Protein AF-A0A8T0E1X1-F1 (afdb_monomer_lite)

Sequence (196 aa):
MSCNLEKAFKRLPTYQEGFHDDLLCDGMTYVPFGKTGLDVSLLGLGGSELALVYGTPEEEDGIQTVIEGIRSGINYVDTAPYYGQGKAEIVLGKVHDVEFAKDTDIIVNETLPALEKVKEMGKIKFIGITGYSLSKLNKKLLEANLSSLKVGLSSHENNIKEEILTKYFKKLTVTHWENIEVNRYWGDLKKLNQQW

Organism: Argiope bruennichi (NCBI:txid94029)

Structure (mmCIF, N/CA/C/O backbone):
data_AF-A0A8T0E1X1-F1
#
_entry.id   AF-A0A8T0E1X1-F1
#
loop_
_atom_site.group_PDB
_atom_site.id
_atom_site.type_symbol
_atom_site.label_atom_id
_atom_site.label_alt_id
_atom_site.label_comp_id
_atom_site.label_asym_id
_atom_site.label_entity_id
_atom_site.label_seq_id
_atom_site.pdbx_PDB_ins_code
_atom_site.Cartn_x
_atom_site.Cartn_y
_atom_site.Cartn_z
_atom_site.occupancy
_atom_site.B_iso_or_equiv
_atom_site.auth_seq_id
_atom_site.auth_comp_id
_atom_site.auth_asym_id
_atom_site.auth_atom_id
_atom_site.pdbx_PDB_model_num
ATOM 1 N N . MET A 1 1 ? -24.824 -35.950 -11.618 1.00 37.72 1 MET A N 1
ATOM 2 C CA . MET A 1 1 ? -23.890 -35.420 -10.603 1.00 37.72 1 MET A CA 1
ATOM 3 C C . MET A 1 1 ? -24.296 -33.989 -10.308 1.00 37.72 1 MET A C 1
ATOM 5 O O . MET A 1 1 ? -24.052 -33.121 -11.131 1.00 37.72 1 MET A O 1
ATOM 9 N N . SER A 1 2 ? -24.999 -33.755 -9.203 1.00 36.25 2 SER A N 1
ATOM 10 C CA . SER A 1 2 ? -25.297 -32.405 -8.722 1.00 36.25 2 SER A CA 1
ATOM 11 C C . SER A 1 2 ? -24.023 -31.830 -8.105 1.00 36.25 2 SER A C 1
ATOM 13 O O . SER A 1 2 ? -23.581 -32.297 -7.055 1.00 36.25 2 SER A O 1
ATOM 15 N N . CYS A 1 3 ? -23.392 -30.878 -8.794 1.00 35.16 3 CYS A N 1
ATOM 16 C CA . CYS A 1 3 ? -22.311 -30.082 -8.224 1.00 35.16 3 CYS A CA 1
ATOM 17 C C . CYS A 1 3 ? -22.897 -29.296 -7.047 1.00 35.16 3 CYS A C 1
ATOM 19 O O . CYS A 1 3 ? -23.832 -28.517 -7.223 1.00 35.16 3 CYS A O 1
ATOM 21 N N . ASN A 1 4 ? -22.417 -29.585 -5.841 1.00 37.31 4 ASN A N 1
ATOM 22 C CA . ASN A 1 4 ? -22.909 -28.979 -4.616 1.00 37.31 4 ASN A CA 1
ATOM 23 C C . ASN A 1 4 ? -22.335 -27.553 -4.529 1.00 37.31 4 ASN A C 1
ATOM 25 O O . ASN A 1 4 ? -21.197 -27.369 -4.105 1.00 37.31 4 ASN A O 1
ATOM 29 N N . LEU A 1 5 ? -23.095 -26.566 -5.013 1.00 42.97 5 LEU A N 1
ATOM 30 C CA . LEU A 1 5 ? -22.712 -25.147 -5.111 1.00 42.97 5 LEU A CA 1
ATOM 31 C C . LEU A 1 5 ? -22.731 -24.399 -3.759 1.00 42.97 5 LEU A C 1
ATOM 33 O O . LEU A 1 5 ? -22.569 -23.187 -3.727 1.00 42.97 5 LEU A O 1
ATOM 37 N N . GLU A 1 6 ? -22.889 -25.097 -2.633 1.00 39.06 6 GLU A N 1
ATOM 38 C CA . GLU A 1 6 ? -23.020 -24.489 -1.298 1.00 39.06 6 GLU A CA 1
ATOM 39 C C . GLU A 1 6 ? -21.703 -24.372 -0.510 1.00 39.06 6 GLU A C 1
ATOM 41 O O . GLU A 1 6 ? -21.706 -24.311 0.720 1.00 39.06 6 GLU A O 1
ATOM 46 N N . LYS A 1 7 ? -20.541 -24.312 -1.171 1.00 47.28 7 LYS A N 1
ATOM 47 C CA . LYS A 1 7 ? -19.360 -23.771 -0.484 1.00 47.28 7 LYS A CA 1
ATOM 48 C C . LYS A 1 7 ? -19.411 -22.257 -0.601 1.00 47.28 7 LYS A C 1
ATOM 50 O O . LYS A 1 7 ? -19.016 -21.711 -1.621 1.00 47.28 7 LYS A O 1
ATOM 55 N N . ALA A 1 8 ? -19.890 -21.595 0.451 1.00 51.50 8 ALA A N 1
ATOM 56 C CA . ALA A 1 8 ? -19.663 -20.167 0.627 1.00 51.50 8 ALA A CA 1
ATOM 57 C C . ALA A 1 8 ? -18.153 -19.914 0.494 1.00 51.50 8 ALA A C 1
ATOM 59 O O . ALA A 1 8 ? -17.365 -20.402 1.311 1.00 51.50 8 ALA A O 1
ATOM 60 N N . PHE A 1 9 ? -17.745 -19.237 -0.580 1.00 61.44 9 PHE A N 1
ATOM 61 C CA . PHE A 1 9 ? -16.351 -18.877 -0.787 1.00 61.44 9 PHE A CA 1
ATOM 62 C C . PHE A 1 9 ? -15.930 -17.972 0.371 1.00 61.44 9 PHE A C 1
ATOM 64 O O . PHE A 1 9 ? -16.565 -16.954 0.657 1.00 61.44 9 PHE A O 1
ATOM 71 N N . LYS A 1 10 ? -14.909 -18.402 1.117 1.00 68.06 10 LYS A N 1
ATOM 72 C CA . LYS A 1 10 ? -14.423 -17.668 2.284 1.00 68.06 10 LYS A CA 1
ATOM 73 C C . LYS A 1 10 ? -13.606 -16.481 1.783 1.00 68.06 10 LYS A C 1
ATOM 75 O O . LYS A 1 10 ? -12.393 -16.588 1.627 1.00 68.06 10 LYS A O 1
ATOM 80 N N . ARG A 1 11 ? -14.280 -15.359 1.538 1.00 73.00 11 ARG A N 1
ATOM 81 C CA . ARG A 1 11 ? -13.621 -14.073 1.299 1.00 73.00 11 ARG A CA 1
ATOM 82 C C . ARG A 1 11 ? -12.883 -13.634 2.564 1.00 73.00 11 ARG A C 1
ATOM 84 O O . ARG A 1 11 ? -13.294 -13.957 3.683 1.00 73.00 11 ARG A O 1
ATOM 91 N N . LEU A 1 12 ? -11.779 -12.912 2.390 1.00 73.25 12 LEU A N 1
ATOM 92 C CA . LEU A 1 12 ? -11.046 -12.347 3.519 1.00 73.25 12 LEU A CA 1
ATOM 93 C C . LEU A 1 12 ? -11.924 -11.356 4.293 1.00 73.25 12 LEU A C 1
ATOM 95 O O . LEU A 1 12 ? -12.730 -10.654 3.684 1.00 73.25 12 LEU A O 1
ATOM 99 N N . PRO A 1 13 ? -11.706 -11.195 5.610 1.00 79.12 13 PRO A N 1
ATOM 100 C CA . PRO A 1 13 ? -12.317 -10.106 6.373 1.00 79.12 13 PRO A CA 1
ATOM 101 C C . PRO A 1 13 ? -11.994 -8.713 5.811 1.00 79.12 13 PRO A C 1
ATOM 103 O O . PRO A 1 13 ? -12.717 -7.762 6.079 1.00 79.12 13 PRO A O 1
ATOM 106 N N . THR A 1 14 ? -10.898 -8.598 5.056 1.00 78.19 14 THR A N 1
ATOM 107 C CA . THR A 1 14 ? -10.433 -7.372 4.396 1.00 78.19 14 THR A CA 1
ATOM 108 C C . THR A 1 14 ? -10.983 -7.196 2.980 1.00 78.19 14 THR A C 1
ATOM 110 O O . THR A 1 14 ? -10.585 -6.253 2.300 1.00 78.19 14 THR A O 1
ATOM 113 N N . TYR A 1 15 ? -11.853 -8.095 2.506 1.00 87.06 15 TYR A N 1
ATOM 114 C CA . TYR A 1 15 ? -12.515 -7.925 1.218 1.00 87.06 15 TYR A CA 1
ATOM 115 C C . TYR A 1 15 ? -13.327 -6.623 1.223 1.00 87.06 15 TYR A C 1
ATOM 117 O O . TYR A 1 15 ? -14.039 -6.311 2.174 1.00 87.06 15 TYR A O 1
ATOM 125 N N . GLN A 1 16 ? -13.232 -5.897 0.118 1.00 83.00 16 GLN A N 1
ATOM 126 C CA . GLN A 1 16 ? -13.875 -4.612 -0.102 1.00 83.00 16 GLN A CA 1
ATOM 127 C C . GLN A 1 16 ? -14.524 -4.622 -1.482 1.00 83.00 16 GLN A C 1
ATOM 129 O O . GLN A 1 16 ? -13.821 -4.755 -2.490 1.00 83.00 16 GLN A O 1
ATOM 134 N N . GLU A 1 17 ? -15.846 -4.465 -1.507 1.00 83.44 17 GLU A N 1
ATOM 135 C CA . GLU A 1 17 ? -16.643 -4.371 -2.731 1.00 83.44 17 GLU A CA 1
ATOM 136 C C . GLU A 1 17 ? -16.197 -3.164 -3.571 1.00 83.44 17 GLU A C 1
ATOM 138 O O . GLU A 1 17 ? -15.839 -2.112 -3.038 1.00 83.44 17 GLU A O 1
ATOM 143 N N . GLY A 1 18 ? -16.149 -3.331 -4.894 1.00 82.88 18 GLY A N 1
ATOM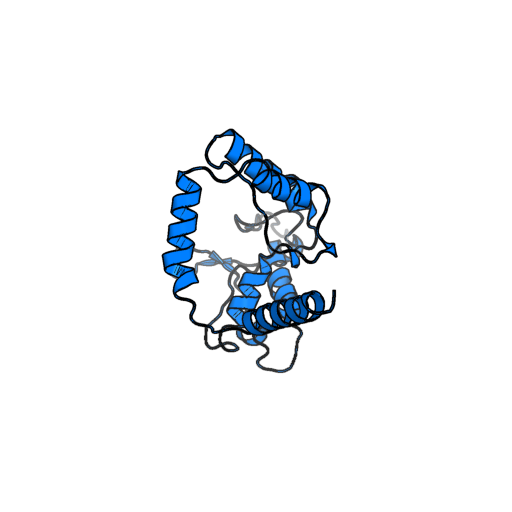 144 C CA . GLY A 1 18 ? -15.689 -2.301 -5.836 1.00 82.88 18 GLY A CA 1
ATOM 145 C C . GLY A 1 18 ? -14.165 -2.131 -5.918 1.00 82.88 18 GLY A C 1
ATOM 146 O O . GLY A 1 18 ? -13.655 -1.644 -6.931 1.00 82.88 18 GLY A O 1
ATOM 147 N N . PHE A 1 19 ? -13.416 -2.583 -4.908 1.00 85.31 19 PHE A N 1
ATOM 148 C CA . PHE A 1 19 ? -11.959 -2.671 -4.981 1.00 85.31 19 PHE A CA 1
ATOM 149 C C . PHE A 1 19 ? -11.495 -4.067 -5.401 1.00 85.31 19 PHE A C 1
ATOM 151 O O . PHE A 1 19 ? -10.758 -4.178 -6.372 1.00 85.31 19 PHE A O 1
ATOM 158 N N . HIS A 1 20 ? -11.930 -5.127 -4.728 1.00 91.38 20 HIS A N 1
ATOM 159 C CA . HIS A 1 20 ? -11.522 -6.485 -5.087 1.00 91.38 20 HIS A CA 1
ATOM 160 C C . HIS A 1 20 ? -12.285 -7.001 -6.313 1.00 91.38 20 HIS A C 1
ATOM 162 O O . HIS A 1 20 ? -13.439 -6.634 -6.535 1.00 91.38 20 HIS A O 1
ATOM 168 N N . ASP A 1 21 ? -11.639 -7.860 -7.099 1.00 92.38 21 ASP A N 1
ATOM 169 C CA . ASP A 1 21 ? -12.297 -8.615 -8.163 1.00 92.38 21 ASP A CA 1
ATOM 170 C C . ASP A 1 21 ? -12.988 -9.843 -7.561 1.00 92.38 21 ASP A C 1
ATOM 172 O O . ASP A 1 21 ? -12.339 -10.704 -6.964 1.00 92.38 21 ASP A O 1
ATOM 176 N N . ASP A 1 22 ? -14.313 -9.908 -7.701 1.00 91.12 22 ASP A N 1
ATOM 177 C CA . ASP A 1 22 ? -15.138 -10.978 -7.139 1.00 91.12 22 ASP A CA 1
ATOM 178 C C . ASP A 1 22 ? -14.719 -12.367 -7.614 1.00 91.12 22 ASP A C 1
ATOM 180 O O . ASP A 1 22 ? -14.567 -13.275 -6.800 1.00 91.12 22 ASP A O 1
ATOM 184 N N . LEU A 1 23 ? -14.513 -12.536 -8.922 1.00 91.00 23 LEU A N 1
ATOM 185 C CA . LEU A 1 23 ? -14.247 -13.844 -9.516 1.00 91.00 23 LEU A CA 1
ATOM 186 C C . LEU A 1 23 ? -12.872 -14.361 -9.100 1.00 91.00 23 LEU A C 1
ATOM 188 O O . LEU A 1 23 ? -12.724 -15.544 -8.785 1.00 91.00 23 LEU A O 1
ATOM 192 N N . LEU A 1 24 ? -11.872 -13.478 -9.082 1.00 91.75 24 LEU A N 1
ATOM 193 C CA . LEU A 1 24 ? -10.518 -13.837 -8.669 1.00 91.75 24 LEU A CA 1
ATOM 194 C C . LEU A 1 24 ? -10.449 -14.113 -7.165 1.00 91.75 24 LEU A C 1
ATOM 196 O O . LEU A 1 24 ? -9.856 -15.112 -6.755 1.00 91.75 24 LEU A O 1
ATOM 200 N N . CYS A 1 25 ? -11.117 -13.293 -6.350 1.00 91.56 25 CYS A N 1
ATOM 201 C CA . CYS A 1 25 ? -11.172 -13.489 -4.903 1.00 91.56 25 CYS A CA 1
ATOM 202 C C . CYS A 1 25 ? -11.937 -14.757 -4.509 1.00 91.56 25 CYS A C 1
ATOM 204 O O . CYS A 1 25 ? -11.495 -15.473 -3.611 1.00 91.56 25 CYS A O 1
ATOM 206 N N . ASP A 1 26 ? -13.044 -15.075 -5.182 1.00 90.31 26 ASP A N 1
ATOM 207 C CA . ASP A 1 26 ? -13.793 -16.312 -4.938 1.00 90.31 26 ASP A CA 1
ATOM 208 C C . ASP A 1 26 ? -12.977 -17.551 -5.352 1.00 90.31 26 ASP A C 1
ATOM 210 O O . ASP A 1 26 ? -13.066 -18.604 -4.720 1.00 90.31 26 ASP A O 1
ATOM 214 N N . GLY A 1 27 ? -12.121 -17.425 -6.372 1.00 89.50 27 GLY A N 1
ATOM 215 C CA . GLY A 1 27 ? -11.171 -18.464 -6.775 1.00 89.50 27 GLY A CA 1
ATOM 216 C C . GLY A 1 27 ? -9.939 -18.603 -5.869 1.00 89.50 27 GLY A C 1
ATOM 217 O O . GLY A 1 27 ? -9.231 -19.612 -5.955 1.00 89.50 27 GLY A O 1
ATOM 218 N N . MET A 1 28 ? -9.662 -17.627 -4.999 1.00 91.50 28 MET A N 1
ATOM 219 C CA . MET A 1 28 ? -8.466 -17.616 -4.159 1.00 91.50 28 MET A CA 1
ATOM 220 C C . MET A 1 28 ? -8.607 -18.581 -2.977 1.00 91.50 28 MET A C 1
ATOM 222 O O . MET A 1 28 ? -9.558 -18.541 -2.198 1.00 91.50 28 MET A O 1
ATOM 226 N N . THR A 1 29 ? -7.615 -19.456 -2.808 1.00 93.25 29 THR A N 1
ATOM 227 C CA . THR A 1 29 ? -7.536 -20.349 -1.644 1.00 93.25 29 THR A CA 1
ATOM 228 C C . THR A 1 29 ? -6.667 -19.717 -0.567 1.00 93.25 29 THR A C 1
ATOM 230 O O . THR A 1 29 ? -5.540 -19.316 -0.849 1.00 93.25 29 THR A O 1
ATOM 233 N N . TYR A 1 30 ? -7.158 -19.697 0.672 1.00 91.88 30 TYR A N 1
ATOM 234 C CA . TYR A 1 30 ? -6.400 -19.246 1.839 1.00 91.88 30 TYR A CA 1
ATOM 235 C C . TYR A 1 30 ? -6.022 -20.423 2.735 1.00 91.88 30 TYR A C 1
ATOM 237 O O . TYR A 1 30 ? -6.837 -21.317 2.979 1.00 91.88 30 TYR A O 1
ATOM 245 N N . VAL A 1 31 ? -4.785 -20.423 3.224 1.00 92.19 31 VAL A N 1
ATOM 246 C CA . VAL A 1 31 ? -4.215 -21.484 4.059 1.00 92.19 31 VAL A CA 1
ATOM 247 C C . VAL A 1 31 ? -3.651 -20.912 5.363 1.00 92.19 31 VAL A C 1
ATOM 249 O O . VAL A 1 31 ? -3.131 -19.795 5.359 1.00 92.19 31 VAL A O 1
ATOM 252 N N . PRO A 1 32 ? -3.696 -21.660 6.482 1.00 93.38 32 PRO A N 1
ATOM 253 C CA . PRO A 1 32 ? -3.117 -21.198 7.738 1.00 93.38 32 PRO A CA 1
ATOM 254 C C . PRO A 1 32 ? -1.607 -20.968 7.625 1.00 93.38 32 PRO A C 1
ATOM 256 O O . PRO A 1 32 ? -0.854 -21.857 7.215 1.00 93.38 32 PRO A O 1
ATOM 259 N N . PHE A 1 33 ? -1.141 -19.800 8.058 1.00 91.31 33 PHE A N 1
ATOM 260 C CA . PHE A 1 33 ? 0.275 -19.458 8.068 1.00 91.31 33 PHE A CA 1
ATOM 261 C C . PHE A 1 33 ? 0.949 -19.950 9.351 1.00 91.31 33 PHE A C 1
ATOM 263 O O . PHE A 1 33 ? 1.108 -19.231 10.345 1.00 91.31 33 PHE A O 1
ATOM 270 N N . GLY A 1 34 ? 1.324 -21.228 9.347 1.00 92.56 34 GLY A N 1
ATOM 271 C CA . GLY A 1 34 ? 1.973 -21.874 10.484 1.00 92.56 34 GLY A CA 1
ATOM 272 C C . GLY A 1 34 ? 1.135 -21.759 11.762 1.00 92.56 34 GLY A C 1
ATOM 273 O O . GLY A 1 34 ? -0.029 -22.146 11.792 1.00 92.56 34 GLY A O 1
ATOM 274 N N . LYS A 1 35 ? 1.735 -21.231 12.836 1.00 93.88 35 LYS A N 1
ATOM 275 C CA . LYS A 1 35 ? 1.077 -21.037 14.146 1.00 93.88 35 LYS A CA 1
ATOM 276 C C . LYS A 1 35 ? 0.695 -19.580 14.425 1.00 93.88 35 LYS A C 1
ATOM 278 O O . LYS A 1 35 ? 0.434 -19.231 15.570 1.00 93.88 35 LYS A O 1
ATOM 283 N N . THR A 1 36 ? 0.705 -18.724 13.405 1.00 91.50 36 THR A N 1
ATOM 284 C CA . THR A 1 36 ? 0.472 -17.280 13.576 1.00 91.50 36 THR A CA 1
ATOM 285 C C . THR A 1 36 ? -1.000 -16.930 13.799 1.00 91.50 36 THR A C 1
ATOM 287 O O . THR A 1 36 ? -1.298 -15.839 14.272 1.00 91.50 36 THR A O 1
ATOM 290 N N . GLY A 1 37 ? -1.918 -17.844 13.467 1.00 89.19 37 GLY A N 1
ATOM 291 C CA . GLY A 1 37 ? -3.358 -17.575 13.470 1.00 89.19 37 GLY A CA 1
ATOM 292 C C . GLY A 1 37 ? -3.833 -16.746 12.271 1.00 89.19 37 GLY A C 1
ATOM 293 O O . GLY A 1 37 ? -5.011 -16.407 12.212 1.00 89.19 37 GLY A O 1
ATOM 294 N N . LEU A 1 38 ? -2.940 -16.428 11.328 1.00 86.00 38 LEU A N 1
ATOM 295 C CA . LEU A 1 38 ? -3.271 -15.757 10.075 1.00 86.00 38 LEU A CA 1
ATOM 296 C C . LEU A 1 38 ? -3.590 -16.788 8.992 1.00 86.00 38 LEU A C 1
ATOM 298 O O . LEU A 1 38 ? -2.929 -17.824 8.909 1.00 86.00 38 LEU A O 1
ATOM 302 N N . ASP A 1 39 ? -4.553 -16.464 8.135 1.00 88.50 39 ASP A N 1
ATOM 303 C CA . ASP A 1 39 ? -4.782 -17.160 6.871 1.00 88.50 39 ASP A CA 1
ATOM 304 C C . ASP A 1 39 ? -4.141 -16.338 5.742 1.00 88.50 39 ASP A C 1
ATOM 306 O O . ASP A 1 39 ? -4.440 -15.150 5.587 1.00 88.50 39 ASP A O 1
ATOM 310 N N . VAL A 1 40 ? -3.264 -16.959 4.954 1.00 91.75 40 VAL A N 1
ATOM 311 C CA . VAL A 1 40 ? -2.577 -16.322 3.819 1.00 91.75 40 VAL A CA 1
ATOM 312 C C . VAL A 1 40 ? -3.029 -16.920 2.498 1.00 91.75 40 VAL A C 1
ATOM 314 O O . VAL A 1 40 ? -3.410 -18.089 2.440 1.00 91.75 40 VAL A O 1
ATOM 317 N N . SER A 1 41 ? -2.999 -16.129 1.430 1.00 94.00 41 SER A N 1
ATOM 318 C CA . SER A 1 41 ? -3.267 -16.604 0.079 1.00 94.00 41 SER A CA 1
ATOM 319 C C . SER A 1 41 ? -2.280 -17.715 -0.277 1.00 94.00 41 SER A C 1
ATOM 321 O O . SER A 1 41 ? -1.086 -17.623 0.008 1.00 94.00 41 SER A O 1
ATOM 323 N N . LEU A 1 42 ? -2.781 -18.786 -0.899 1.00 93.12 42 LEU A N 1
ATOM 324 C CA . LEU A 1 42 ? -1.959 -19.919 -1.332 1.00 93.12 42 LEU A CA 1
ATOM 325 C C . LEU A 1 42 ? -0.845 -19.467 -2.287 1.00 93.12 42 LEU A C 1
ATOM 327 O O . LEU A 1 42 ? 0.245 -20.036 -2.285 1.00 93.12 42 LEU A O 1
ATOM 331 N N . LEU A 1 43 ? -1.129 -18.434 -3.082 1.00 92.94 43 LEU A N 1
ATOM 332 C CA . LEU A 1 43 ? -0.154 -17.720 -3.889 1.00 92.94 43 LEU A CA 1
ATOM 333 C C . LEU A 1 43 ? 0.267 -16.432 -3.168 1.00 92.94 43 LEU A C 1
ATOM 335 O O . LEU A 1 43 ? -0.584 -15.620 -2.806 1.00 92.94 43 LEU A O 1
ATOM 339 N N . GLY A 1 44 ? 1.572 -16.248 -2.977 1.00 91.88 44 GLY A N 1
ATOM 340 C CA . GLY A 1 44 ? 2.158 -14.996 -2.493 1.00 91.88 44 GLY A CA 1
ATOM 341 C C . GLY A 1 44 ? 2.769 -14.173 -3.629 1.00 91.88 44 GLY A C 1
ATOM 342 O O . GLY A 1 44 ? 3.083 -14.711 -4.691 1.00 91.88 44 GLY A O 1
ATOM 343 N N . LEU A 1 45 ? 2.968 -12.877 -3.388 1.00 92.56 45 LEU A N 1
ATOM 344 C CA . LEU A 1 45 ? 3.664 -11.969 -4.301 1.00 92.56 45 LEU A CA 1
ATOM 345 C C . LEU A 1 45 ? 5.106 -11.738 -3.824 1.00 92.56 45 LEU A C 1
ATOM 347 O O . LEU A 1 45 ? 5.324 -11.274 -2.709 1.00 92.56 45 LEU A O 1
ATOM 351 N N . GLY A 1 46 ? 6.094 -12.057 -4.661 1.00 90.31 46 GLY A N 1
ATOM 352 C CA . GLY A 1 46 ? 7.512 -11.853 -4.345 1.00 90.31 46 GLY A CA 1
ATOM 353 C C . GLY A 1 46 ? 7.992 -10.438 -4.679 1.00 90.31 46 GLY A C 1
ATOM 354 O O . GLY A 1 46 ? 7.846 -9.982 -5.809 1.00 90.31 46 GLY A O 1
ATOM 355 N N . GLY A 1 47 ? 8.613 -9.757 -3.716 1.00 84.56 47 GLY A N 1
ATOM 356 C CA . GLY A 1 47 ? 8.990 -8.345 -3.821 1.00 84.56 47 GLY A CA 1
ATOM 357 C C . GLY A 1 47 ? 10.309 -8.060 -4.539 1.00 84.56 47 GLY A C 1
ATOM 358 O O . GLY A 1 47 ? 10.606 -6.902 -4.814 1.00 84.56 47 GLY A O 1
ATOM 359 N N . SER A 1 48 ? 11.107 -9.081 -4.871 1.00 81.44 48 SER A N 1
ATOM 360 C CA . SER A 1 48 ? 12.388 -8.885 -5.572 1.00 81.44 48 SER A CA 1
ATOM 361 C C . SER A 1 48 ? 12.214 -8.162 -6.912 1.00 81.44 48 SER A C 1
ATOM 363 O O . SER A 1 48 ? 13.043 -7.327 -7.261 1.00 81.44 48 SER A O 1
ATOM 365 N N . GLU A 1 49 ? 11.139 -8.436 -7.654 1.00 79.06 49 GLU A N 1
ATOM 366 C CA . GLU A 1 49 ? 10.913 -7.796 -8.957 1.00 79.06 49 GLU A CA 1
ATOM 367 C C . GLU A 1 49 ? 10.341 -6.376 -8.835 1.00 79.06 49 GLU A C 1
ATOM 369 O O . GLU A 1 49 ? 10.607 -5.533 -9.687 1.00 79.06 49 GLU A O 1
ATOM 374 N N . LEU A 1 50 ? 9.691 -6.051 -7.707 1.00 75.75 50 LEU A N 1
ATOM 375 C CA . LEU A 1 50 ? 9.310 -4.668 -7.368 1.00 75.75 50 LEU A CA 1
ATOM 376 C C . LEU A 1 50 ? 10.536 -3.747 -7.242 1.00 75.75 50 LEU A C 1
ATOM 378 O O . LEU A 1 50 ? 10.416 -2.527 -7.263 1.00 75.75 50 LEU A O 1
ATOM 382 N N . ALA A 1 51 ? 11.723 -4.335 -7.095 1.00 63.00 51 ALA A N 1
ATOM 383 C CA . ALA A 1 51 ? 12.999 -3.656 -6.954 1.00 63.00 51 ALA A CA 1
ATOM 384 C C . ALA A 1 51 ? 13.809 -3.540 -8.262 1.00 63.00 51 ALA A C 1
ATOM 386 O O . ALA A 1 51 ? 14.956 -3.084 -8.205 1.00 63.00 51 ALA A O 1
ATOM 387 N N . LEU A 1 52 ? 13.228 -3.899 -9.418 1.00 63.94 52 LEU A N 1
ATOM 388 C CA . LEU A 1 52 ? 13.853 -3.778 -10.747 1.00 63.94 52 LEU A CA 1
ATOM 389 C C . LEU A 1 52 ? 15.122 -4.637 -10.898 1.00 63.94 52 LEU A C 1
ATOM 391 O O . LEU A 1 52 ? 16.121 -4.212 -11.479 1.00 63.94 52 LEU A O 1
ATOM 395 N N . VAL A 1 53 ? 15.120 -5.841 -10.317 1.00 58.12 53 VAL A N 1
ATOM 396 C CA . VAL A 1 53 ? 16.301 -6.722 -10.310 1.00 58.12 53 VAL A CA 1
ATOM 397 C C . VAL A 1 53 ? 16.610 -7.267 -11.713 1.00 58.12 53 VAL A C 1
ATOM 399 O O . VAL A 1 53 ? 17.786 -7.464 -12.025 1.00 58.12 53 VAL A O 1
ATOM 402 N N . TYR A 1 54 ? 15.606 -7.420 -12.587 1.00 54.75 54 TYR A N 1
ATOM 403 C CA . TYR A 1 54 ? 15.789 -7.830 -13.982 1.00 54.75 54 TYR A CA 1
ATOM 404 C C . TYR A 1 54 ? 15.140 -6.843 -14.965 1.00 54.75 54 TYR A C 1
ATOM 406 O O . TYR A 1 54 ? 14.124 -7.120 -15.593 1.00 54.75 54 TYR A O 1
ATOM 414 N N . GLY A 1 55 ? 15.777 -5.687 -15.160 1.00 61.03 55 GLY A N 1
ATOM 415 C CA . GLY A 1 55 ? 15.407 -4.716 -16.196 1.00 61.03 55 GLY A CA 1
ATOM 416 C C . GLY A 1 55 ? 15.114 -3.328 -15.636 1.00 61.03 55 GLY A C 1
ATOM 417 O O . GLY A 1 55 ? 15.556 -2.980 -14.546 1.00 61.03 55 GLY A O 1
ATOM 418 N N . THR A 1 56 ? 14.386 -2.523 -16.408 1.00 54.78 56 THR A N 1
ATOM 419 C CA . THR A 1 56 ? 13.929 -1.185 -16.001 1.00 54.78 56 THR A CA 1
ATOM 420 C C . THR A 1 56 ? 12.406 -1.038 -16.133 1.00 54.78 56 THR A C 1
ATOM 422 O O . THR A 1 56 ? 11.965 -0.189 -16.909 1.00 54.78 56 THR A O 1
ATOM 425 N N . PRO A 1 57 ? 11.575 -1.864 -15.464 1.00 60.84 57 PRO A N 1
ATOM 426 C CA . PRO A 1 57 ? 10.184 -1.473 -15.244 1.00 60.84 57 PRO A CA 1
ATOM 427 C C . PRO A 1 57 ? 10.124 -0.100 -14.556 1.00 60.84 57 PRO A C 1
ATOM 429 O O . PRO A 1 57 ? 10.998 0.236 -13.752 1.00 60.84 57 PRO A O 1
ATOM 432 N N . GLU A 1 58 ? 9.122 0.709 -14.877 1.00 73.62 58 GLU A N 1
ATOM 433 C CA . GLU A 1 58 ? 8.902 1.961 -14.151 1.00 73.62 58 GLU A CA 1
ATOM 434 C C . GLU A 1 58 ? 8.376 1.633 -12.743 1.00 73.62 58 GLU A C 1
ATOM 436 O O . GLU A 1 58 ? 7.723 0.611 -12.529 1.00 73.62 58 GLU A O 1
ATOM 441 N N . GLU A 1 59 ? 8.645 2.490 -11.756 1.00 78.06 59 GLU A N 1
ATOM 442 C CA . GLU A 1 59 ? 8.165 2.291 -10.374 1.00 78.06 59 GLU A CA 1
ATOM 44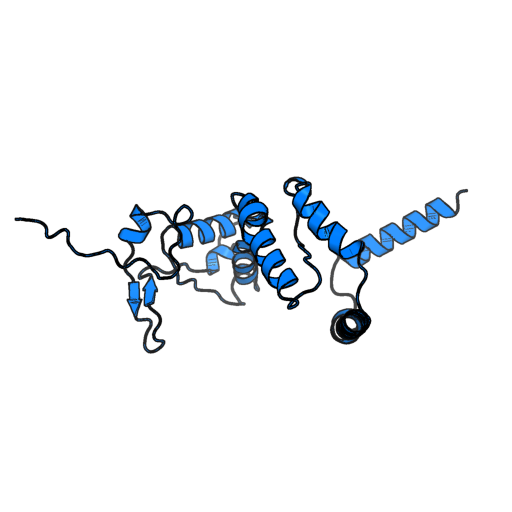3 C C . GLU A 1 59 ? 6.642 2.062 -10.319 1.00 78.06 59 GLU A C 1
ATOM 445 O O . GLU A 1 59 ? 6.140 1.265 -9.523 1.00 78.06 59 GLU A O 1
ATOM 450 N N . GLU A 1 60 ? 5.920 2.725 -11.221 1.00 80.50 60 GLU A N 1
ATOM 451 C CA . GLU A 1 60 ? 4.473 2.634 -11.366 1.00 80.50 60 GLU A CA 1
ATOM 452 C C . GLU A 1 60 ? 4.001 1.227 -11.759 1.00 80.50 60 GLU A C 1
ATOM 454 O O . GLU A 1 60 ? 2.988 0.768 -11.232 1.00 80.50 60 GLU A O 1
ATOM 459 N N . ASP A 1 61 ? 4.761 0.485 -12.571 1.00 84.12 61 ASP A N 1
ATOM 460 C CA . ASP A 1 61 ? 4.435 -0.907 -12.914 1.00 84.12 61 ASP A CA 1
ATOM 461 C C . ASP A 1 61 ? 4.506 -1.811 -11.677 1.00 84.12 61 ASP A C 1
ATOM 463 O O . ASP A 1 61 ? 3.658 -2.688 -11.477 1.00 84.12 61 ASP A O 1
ATOM 467 N N . GLY A 1 62 ? 5.495 -1.575 -10.809 1.00 86.19 62 GLY A N 1
ATOM 468 C CA . GLY A 1 62 ? 5.622 -2.273 -9.531 1.00 86.19 62 GLY A CA 1
ATOM 469 C C . GLY A 1 62 ? 4.423 -2.003 -8.623 1.00 86.19 62 GLY A C 1
ATOM 470 O O . GLY A 1 62 ? 3.830 -2.934 -8.078 1.00 86.19 62 GLY A O 1
ATOM 471 N N . ILE A 1 63 ? 4.014 -0.737 -8.517 1.00 86.31 63 ILE A N 1
ATOM 472 C CA . ILE A 1 63 ? 2.841 -0.330 -7.734 1.00 86.31 63 ILE A CA 1
ATOM 473 C C . ILE A 1 63 ? 1.566 -0.981 -8.288 1.00 86.31 63 ILE A C 1
ATOM 475 O O . ILE A 1 63 ? 0.815 -1.593 -7.526 1.00 86.31 63 ILE A O 1
ATOM 479 N N . GLN A 1 64 ? 1.339 -0.919 -9.605 1.00 87.25 64 GLN A N 1
ATOM 480 C CA . GLN A 1 64 ? 0.163 -1.528 -10.237 1.00 87.25 64 GLN A CA 1
ATOM 481 C C . GLN A 1 64 ? 0.141 -3.050 -10.078 1.00 87.25 64 GLN A C 1
ATOM 483 O O . GLN A 1 64 ? -0.918 -3.623 -9.832 1.00 87.25 64 GLN A O 1
ATOM 488 N N . THR A 1 65 ? 1.301 -3.706 -10.135 1.00 90.31 65 THR A N 1
ATOM 489 C CA . THR A 1 65 ? 1.414 -5.153 -9.903 1.00 90.31 65 THR A CA 1
ATOM 490 C C . THR A 1 65 ? 0.958 -5.531 -8.495 1.00 90.31 65 THR A C 1
ATOM 492 O O . THR A 1 65 ? 0.205 -6.491 -8.322 1.00 90.31 65 THR A O 1
ATOM 495 N N . VAL A 1 66 ? 1.376 -4.771 -7.478 1.00 91.00 66 VAL A N 1
ATOM 496 C CA . VAL A 1 66 ? 0.945 -5.017 -6.094 1.00 91.00 66 VAL A CA 1
ATOM 497 C C . VAL A 1 66 ? -0.550 -4.753 -5.941 1.00 91.00 66 VAL A C 1
ATOM 499 O O . VAL A 1 66 ? -1.247 -5.583 -5.359 1.00 91.00 66 VAL A O 1
ATOM 502 N N . ILE A 1 67 ? -1.052 -3.638 -6.484 1.00 89.88 67 ILE A N 1
ATOM 503 C CA . ILE A 1 67 ? -2.483 -3.307 -6.451 1.00 89.88 67 ILE A CA 1
ATOM 504 C C . ILE A 1 67 ? -3.296 -4.448 -7.063 1.00 89.88 67 ILE A C 1
ATOM 506 O O . ILE A 1 67 ? -4.236 -4.922 -6.430 1.00 89.88 67 ILE A O 1
ATOM 510 N N . GLU A 1 68 ? -2.923 -4.927 -8.248 1.00 91.81 68 GLU A N 1
ATOM 511 C CA . GLU A 1 68 ? -3.647 -5.997 -8.933 1.00 91.81 68 GLU A CA 1
ATOM 512 C C . GLU A 1 68 ? -3.578 -7.327 -8.175 1.00 91.81 68 GLU A C 1
ATOM 514 O O . GLU A 1 68 ? -4.585 -8.030 -8.061 1.00 91.81 68 GLU A O 1
ATOM 519 N N . GLY A 1 69 ? -2.429 -7.645 -7.572 1.00 93.00 69 GLY A N 1
ATOM 520 C CA . GLY A 1 69 ? -2.295 -8.798 -6.687 1.00 93.00 69 GLY A CA 1
ATOM 521 C C . GLY A 1 69 ? -3.290 -8.744 -5.526 1.00 93.00 69 GLY A C 1
ATOM 522 O O . GLY A 1 69 ? -4.017 -9.712 -5.290 1.00 93.00 69 GLY A O 1
ATOM 523 N N . ILE A 1 70 ? -3.381 -7.600 -4.840 1.00 92.00 70 ILE A N 1
ATOM 524 C CA . ILE A 1 70 ? -4.325 -7.406 -3.730 1.00 92.00 70 ILE A CA 1
ATOM 525 C C . ILE A 1 70 ? -5.771 -7.465 -4.236 1.00 92.00 70 ILE A C 1
ATOM 527 O O . ILE A 1 70 ? -6.587 -8.172 -3.646 1.00 92.00 70 ILE A O 1
ATOM 531 N N . ARG A 1 71 ? -6.095 -6.794 -5.352 1.00 91.81 71 ARG A N 1
ATOM 532 C CA . ARG A 1 71 ? -7.432 -6.843 -5.977 1.00 91.81 71 ARG A CA 1
ATOM 533 C C . ARG A 1 71 ? -7.855 -8.274 -6.315 1.00 91.81 71 ARG A C 1
ATOM 535 O O . ARG A 1 71 ? -9.029 -8.602 -6.173 1.00 91.81 71 ARG A O 1
ATOM 542 N N . SER A 1 72 ? -6.899 -9.119 -6.695 1.00 93.94 72 SER A N 1
ATOM 543 C CA . SER A 1 72 ? -7.089 -10.544 -6.993 1.00 93.94 72 SER A CA 1
ATOM 544 C C . SER A 1 72 ? -7.160 -11.443 -5.748 1.00 93.94 72 SER A C 1
ATOM 546 O O . SER A 1 72 ? -7.317 -12.656 -5.869 1.00 93.94 72 SER A O 1
ATOM 548 N N . GLY A 1 73 ? -7.018 -10.877 -4.546 1.00 92.88 73 GLY A N 1
ATOM 549 C CA . GLY A 1 73 ? -7.126 -11.589 -3.274 1.00 92.88 73 GLY A CA 1
ATOM 550 C C . GLY A 1 73 ? -5.796 -12.027 -2.653 1.00 92.88 73 GLY A C 1
ATOM 551 O O . GLY A 1 73 ? -5.820 -12.709 -1.625 1.00 92.88 73 GLY A O 1
ATOM 552 N N . ILE A 1 74 ? -4.639 -11.653 -3.213 1.00 93.75 74 ILE A N 1
ATOM 553 C CA . ILE A 1 74 ? -3.341 -11.901 -2.566 1.00 93.75 74 ILE A CA 1
ATOM 554 C C . ILE A 1 74 ? -3.237 -11.035 -1.307 1.00 93.75 74 ILE A C 1
ATOM 556 O O . ILE A 1 74 ? -3.381 -9.818 -1.364 1.00 93.75 74 ILE A O 1
ATOM 560 N N . ASN A 1 75 ? -2.943 -11.657 -0.165 1.00 91.69 75 ASN A N 1
ATOM 561 C CA . ASN A 1 75 ? -2.725 -10.954 1.107 1.00 91.69 75 ASN A CA 1
ATOM 562 C C . ASN A 1 75 ? -1.348 -11.241 1.727 1.00 91.69 75 ASN A C 1
ATOM 564 O O . ASN A 1 75 ? -1.087 -10.848 2.864 1.00 91.69 75 ASN A O 1
ATOM 568 N N . TYR A 1 76 ? -0.480 -11.934 0.990 1.00 92.56 76 TYR A N 1
ATOM 569 C CA . TYR A 1 76 ? 0.871 -12.258 1.416 1.00 92.56 76 TYR A CA 1
ATOM 570 C C . TYR A 1 76 ? 1.882 -11.759 0.389 1.00 92.56 76 TYR A C 1
ATOM 572 O O . TYR A 1 76 ? 1.956 -12.265 -0.732 1.00 92.56 76 TYR A O 1
ATOM 580 N N . VAL A 1 77 ? 2.648 -10.747 0.791 1.00 91.19 77 VAL A N 1
ATOM 581 C CA . VAL A 1 77 ? 3.716 -10.147 -0.006 1.00 91.19 77 VAL A CA 1
ATOM 582 C C . VAL A 1 77 ? 5.034 -10.339 0.732 1.00 91.19 77 VAL A C 1
ATOM 584 O O . VAL A 1 77 ? 5.156 -9.959 1.897 1.00 91.19 77 VAL A O 1
ATOM 587 N N . ASP A 1 78 ? 6.009 -10.936 0.059 1.00 91.38 78 ASP A N 1
ATOM 588 C CA . ASP A 1 78 ? 7.364 -11.117 0.569 1.00 91.38 78 ASP A CA 1
ATOM 589 C C . ASP A 1 78 ? 8.253 -9.945 0.135 1.00 91.38 78 ASP A C 1
ATOM 591 O O . ASP A 1 78 ? 8.198 -9.507 -1.011 1.00 91.38 78 ASP A O 1
ATOM 595 N N . THR A 1 79 ? 9.076 -9.418 1.039 1.00 87.94 79 THR A N 1
ATOM 596 C CA . THR A 1 79 ? 10.028 -8.342 0.735 1.00 87.94 79 THR A CA 1
ATOM 597 C C . THR A 1 79 ? 11.256 -8.438 1.636 1.00 87.94 79 THR A C 1
ATOM 599 O O . THR A 1 79 ? 11.243 -9.129 2.655 1.00 87.94 79 THR A O 1
ATOM 602 N N . ALA A 1 80 ? 12.327 -7.734 1.274 1.00 80.25 80 ALA A N 1
ATOM 603 C CA . ALA A 1 80 ? 13.546 -7.659 2.064 1.00 80.25 80 ALA A CA 1
ATOM 604 C C . ALA A 1 80 ? 14.300 -6.345 1.798 1.00 80.25 80 ALA A C 1
ATOM 606 O O . ALA A 1 80 ? 14.323 -5.888 0.652 1.00 80.25 80 ALA A O 1
ATOM 607 N N . PRO A 1 81 ? 15.052 -5.807 2.780 1.00 78.56 81 PRO A N 1
ATOM 608 C CA . PRO A 1 81 ? 15.900 -4.627 2.574 1.00 78.56 81 PRO A CA 1
ATOM 609 C C . PRO A 1 81 ? 16.925 -4.794 1.443 1.00 78.56 81 PRO A C 1
ATOM 611 O O . PRO A 1 81 ? 17.344 -3.826 0.812 1.00 78.56 81 PRO A O 1
ATOM 614 N N . TYR A 1 82 ? 17.346 -6.032 1.165 1.00 83.12 82 TYR A N 1
ATOM 615 C CA . TYR A 1 82 ? 18.287 -6.318 0.082 1.00 83.12 82 TYR A CA 1
ATOM 616 C C . TYR A 1 82 ? 17.668 -6.130 -1.313 1.00 83.12 82 TYR A C 1
ATOM 618 O O . TYR A 1 82 ? 18.391 -5.839 -2.265 1.00 83.12 82 TYR A O 1
ATOM 626 N N . TYR A 1 83 ? 16.344 -6.246 -1.453 1.00 79.69 83 TYR A N 1
ATOM 627 C CA . TYR A 1 83 ? 15.657 -6.113 -2.736 1.00 79.69 83 TYR A CA 1
ATOM 628 C C . TYR A 1 83 ? 15.712 -4.662 -3.211 1.00 79.69 83 TYR A C 1
ATOM 630 O O . TYR A 1 83 ? 15.017 -3.777 -2.707 1.00 79.69 83 TYR A O 1
ATOM 638 N N . GLY A 1 84 ? 16.615 -4.415 -4.164 1.00 73.94 84 GLY A N 1
ATOM 639 C CA . GLY A 1 84 ? 16.858 -3.089 -4.724 1.00 73.94 84 GLY A CA 1
ATOM 640 C C . GLY A 1 84 ? 17.330 -2.073 -3.686 1.00 73.94 84 GLY A C 1
ATOM 641 O O . GLY A 1 84 ? 17.065 -0.890 -3.863 1.00 73.94 84 GLY A O 1
ATOM 642 N N . GLN A 1 85 ? 17.996 -2.515 -2.609 1.00 81.06 85 GLN A N 1
ATOM 643 C CA . GLN A 1 85 ? 18.447 -1.655 -1.500 1.00 81.06 85 GLN A CA 1
ATOM 644 C C . GLN A 1 85 ? 17.292 -0.864 -0.847 1.00 81.06 85 GLN A C 1
ATOM 646 O O . GLN A 1 85 ? 17.371 0.351 -0.682 1.00 81.06 85 GLN A O 1
ATOM 651 N N . GLY A 1 86 ? 16.200 -1.556 -0.509 1.00 79.00 86 GLY A N 1
ATOM 652 C CA . GLY A 1 86 ? 15.007 -0.986 0.131 1.00 79.00 86 GLY A CA 1
ATOM 653 C C . GLY A 1 86 ? 13.947 -0.469 -0.847 1.00 79.00 86 GLY A C 1
ATOM 654 O O . GLY A 1 86 ? 12.851 -0.106 -0.427 1.00 79.00 86 GLY A O 1
ATOM 655 N N . LYS A 1 87 ? 14.216 -0.473 -2.159 1.00 81.44 87 LYS A N 1
ATOM 656 C CA . LYS A 1 87 ? 13.247 -0.033 -3.177 1.00 81.44 87 LYS A CA 1
ATOM 657 C C . LYS A 1 87 ? 11.943 -0.828 -3.154 1.00 81.44 87 LYS A C 1
ATOM 659 O O . LYS A 1 87 ? 10.886 -0.223 -3.284 1.00 81.44 87 LYS A O 1
ATOM 664 N N . ALA A 1 88 ? 11.999 -2.144 -2.945 1.00 83.00 88 ALA A N 1
ATOM 665 C CA . ALA A 1 88 ? 10.788 -2.962 -2.867 1.00 83.00 88 ALA A CA 1
ATOM 666 C C . ALA A 1 88 ? 9.875 -2.526 -1.705 1.00 83.00 88 ALA A C 1
ATOM 668 O O . ALA A 1 88 ? 8.664 -2.420 -1.871 1.00 83.00 88 ALA A O 1
ATOM 669 N N . GLU A 1 89 ? 10.449 -2.210 -0.540 1.00 83.00 89 GLU A N 1
ATOM 670 C CA . GLU A 1 89 ? 9.697 -1.699 0.615 1.00 83.00 89 GLU A CA 1
ATOM 671 C C . GLU A 1 89 ? 9.120 -0.302 0.345 1.00 83.00 89 GLU A C 1
ATOM 673 O O . GLU A 1 89 ? 7.990 -0.019 0.740 1.00 83.00 89 GLU A O 1
ATOM 678 N N . ILE A 1 90 ? 9.853 0.553 -0.380 1.00 82.88 90 ILE A N 1
ATOM 679 C CA . ILE A 1 90 ? 9.367 1.873 -0.809 1.00 82.88 90 ILE A CA 1
ATOM 680 C C . ILE A 1 90 ? 8.166 1.731 -1.753 1.00 82.88 90 ILE A C 1
ATOM 682 O O . ILE A 1 90 ? 7.156 2.395 -1.536 1.00 82.88 90 ILE A O 1
ATOM 686 N N . VAL A 1 91 ? 8.246 0.853 -2.760 1.00 85.56 91 VAL A N 1
ATOM 687 C CA . VAL A 1 91 ? 7.133 0.566 -3.683 1.00 85.56 91 VAL A CA 1
ATOM 688 C C . VAL A 1 91 ? 5.913 0.070 -2.912 1.00 85.56 91 VAL A C 1
ATOM 690 O O . VAL A 1 91 ? 4.819 0.594 -3.103 1.00 85.56 91 VAL A O 1
ATOM 693 N N . LEU A 1 92 ? 6.098 -0.873 -1.984 1.00 84.69 92 LEU A N 1
ATOM 694 C CA . LEU A 1 92 ? 5.005 -1.367 -1.142 1.00 84.69 92 LEU A CA 1
ATOM 695 C C . LEU A 1 92 ? 4.388 -0.270 -0.271 1.00 84.69 92 LEU A C 1
ATOM 697 O O . LEU A 1 92 ? 3.171 -0.227 -0.122 1.00 84.69 92 LEU A O 1
ATOM 701 N N . GLY A 1 93 ? 5.195 0.649 0.263 1.00 82.38 93 GLY A N 1
ATOM 702 C CA . GLY A 1 93 ? 4.685 1.817 0.980 1.00 82.38 93 GLY A CA 1
ATOM 703 C C . GLY A 1 93 ? 3.859 2.744 0.082 1.00 82.38 93 GLY A C 1
ATOM 704 O O . GLY A 1 93 ? 2.790 3.199 0.486 1.00 82.38 93 GLY A O 1
ATOM 705 N N . LYS A 1 94 ? 4.322 2.980 -1.151 1.00 81.94 94 LYS A N 1
ATOM 706 C CA . LYS A 1 94 ? 3.664 3.854 -2.135 1.00 81.94 94 LYS A CA 1
ATOM 707 C C . LYS A 1 94 ? 2.323 3.324 -2.635 1.00 81.94 94 LYS A C 1
ATOM 709 O O . LYS A 1 94 ? 1.476 4.124 -3.004 1.00 81.94 94 LYS A O 1
ATOM 714 N N . VAL A 1 95 ? 2.070 2.016 -2.576 1.00 80.94 95 VAL A N 1
ATOM 715 C CA . VAL A 1 95 ? 0.746 1.434 -2.894 1.00 80.94 95 VAL A CA 1
ATOM 716 C C . VAL A 1 95 ? -0.376 2.035 -2.036 1.00 80.94 95 VAL A C 1
ATOM 718 O O . VAL A 1 95 ? -1.527 2.081 -2.464 1.00 80.94 95 VAL A O 1
ATOM 721 N N . HIS A 1 96 ? -0.052 2.523 -0.838 1.00 72.25 96 HIS A N 1
ATOM 722 C CA . HIS A 1 96 ? -1.001 3.183 0.058 1.00 72.25 96 HIS A CA 1
ATOM 723 C C . HIS A 1 96 ? -1.077 4.704 -0.124 1.00 72.25 96 HIS A C 1
ATOM 725 O O . HIS A 1 96 ? -1.850 5.361 0.577 1.00 72.25 96 HIS A O 1
ATOM 731 N N . ASP A 1 97 ? -0.285 5.274 -1.029 1.00 74.81 97 ASP A N 1
ATOM 732 C CA . ASP A 1 97 ? -0.306 6.702 -1.307 1.00 74.81 97 ASP A CA 1
ATOM 733 C C . ASP A 1 9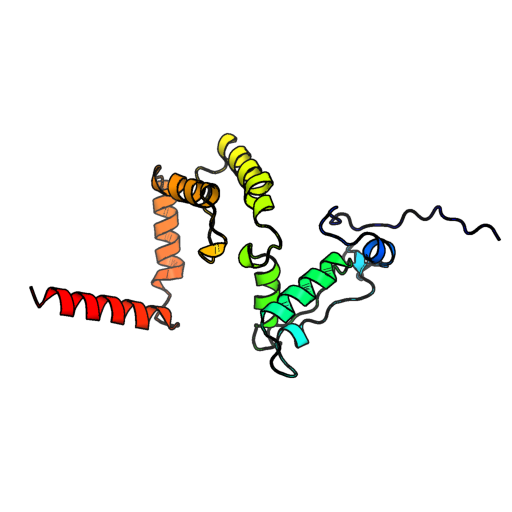7 ? -1.537 7.061 -2.156 1.00 74.81 97 ASP A C 1
ATOM 735 O O . ASP A 1 97 ? -1.908 6.369 -3.110 1.00 74.81 97 ASP A O 1
ATOM 739 N N . VAL A 1 98 ? -2.168 8.187 -1.816 1.00 68.44 98 VAL A N 1
ATOM 740 C CA . VAL A 1 98 ? -3.282 8.769 -2.575 1.00 68.44 98 VAL A CA 1
ATOM 741 C C . VAL A 1 98 ? -2.913 8.982 -4.040 1.00 68.44 98 VAL A C 1
ATOM 743 O O . VAL A 1 98 ? -3.773 8.881 -4.918 1.00 68.44 98 VAL A O 1
ATOM 746 N N . GLU A 1 99 ? -1.645 9.267 -4.329 1.00 69.44 99 GLU A N 1
ATOM 747 C CA . GLU A 1 99 ? -1.183 9.502 -5.691 1.00 69.44 99 GLU A CA 1
ATOM 748 C C . GLU A 1 99 ? -1.332 8.282 -6.600 1.00 69.44 99 GLU A C 1
ATOM 750 O O . GLU A 1 99 ? -1.413 8.459 -7.812 1.00 69.44 99 GLU A O 1
ATOM 755 N N . PHE A 1 100 ? -1.482 7.077 -6.054 1.00 69.44 100 PHE A N 1
ATOM 756 C CA . PHE A 1 100 ? -1.722 5.861 -6.833 1.00 69.44 100 PHE A CA 1
ATOM 757 C C . PHE A 1 100 ? -3.143 5.315 -6.658 1.00 69.44 100 PHE A C 1
ATOM 759 O O . PHE A 1 100 ? -3.495 4.285 -7.234 1.00 69.44 100 PHE A O 1
ATOM 766 N N . ALA A 1 101 ? -4.005 6.037 -5.933 1.00 69.50 101 ALA A N 1
ATOM 767 C CA . ALA A 1 101 ? -5.427 5.742 -5.908 1.00 69.50 101 ALA A CA 1
ATOM 768 C C . ALA A 1 101 ? -6.034 5.956 -7.304 1.00 69.50 101 ALA A C 1
ATOM 770 O O . ALA A 1 101 ? -5.813 6.987 -7.953 1.00 69.50 101 ALA A O 1
ATOM 771 N N . LYS A 1 102 ? -6.835 4.977 -7.748 1.00 68.25 102 LYS A N 1
ATOM 772 C CA . LYS A 1 102 ? -7.596 5.041 -9.008 1.00 68.25 102 LYS A CA 1
ATOM 773 C C . LYS A 1 102 ? -8.559 6.230 -9.025 1.00 68.25 102 LYS A C 1
ATOM 775 O O . LYS A 1 102 ? -8.779 6.823 -10.076 1.00 68.25 102 LYS A O 1
ATOM 780 N N . ASP A 1 103 ? -9.108 6.558 -7.860 1.00 72.88 103 ASP A N 1
ATOM 781 C CA . ASP A 1 103 ? -10.000 7.687 -7.650 1.00 72.88 103 ASP A CA 1
ATOM 782 C C . ASP A 1 103 ? -9.717 8.329 -6.284 1.00 72.88 103 ASP A C 1
ATOM 784 O O . ASP A 1 103 ? -9.630 7.639 -5.265 1.00 72.88 103 ASP A O 1
ATOM 788 N N . THR A 1 104 ? -9.554 9.650 -6.261 1.00 73.81 104 THR A N 1
ATOM 789 C CA . THR A 1 104 ? -9.347 10.420 -5.028 1.00 73.81 104 THR A CA 1
ATOM 790 C C . THR A 1 104 ? -10.664 10.811 -4.357 1.00 73.81 104 THR A C 1
ATOM 792 O O . THR A 1 104 ? -10.648 11.330 -3.237 1.00 73.81 104 THR A O 1
ATOM 795 N N . ASP A 1 105 ? -11.809 10.501 -4.972 1.00 76.06 105 ASP A N 1
ATOM 796 C CA . ASP A 1 105 ? -13.139 10.717 -4.408 1.00 76.06 105 ASP A CA 1
ATOM 797 C C . ASP A 1 105 ? -13.337 9.980 -3.086 1.00 76.06 105 ASP A C 1
ATOM 799 O O . ASP A 1 105 ? -14.019 10.503 -2.207 1.00 76.06 105 ASP A O 1
ATOM 803 N N . ILE A 1 106 ? -12.680 8.834 -2.874 1.00 74.00 106 ILE A N 1
ATOM 804 C CA . ILE A 1 106 ? -12.706 8.132 -1.581 1.00 74.00 106 ILE A CA 1
ATOM 805 C C . ILE A 1 106 ? -12.211 9.029 -0.438 1.00 74.00 106 ILE A C 1
ATOM 807 O O . ILE A 1 106 ? -12.743 9.003 0.671 1.00 74.00 106 ILE A O 1
ATOM 811 N N . ILE A 1 107 ? -11.252 9.919 -0.706 1.00 76.00 107 ILE A N 1
ATOM 812 C CA . ILE A 1 107 ? -10.747 10.842 0.311 1.00 76.00 107 ILE A CA 1
ATOM 813 C C . ILE A 1 107 ? -11.795 11.890 0.635 1.00 76.00 107 ILE A C 1
ATOM 815 O O . ILE A 1 107 ? -11.989 12.234 1.797 1.00 76.00 107 ILE A O 1
ATOM 819 N N . VAL A 1 108 ? -12.486 12.395 -0.382 1.00 76.19 108 VAL A N 1
ATOM 820 C CA . VAL A 1 108 ? -13.511 13.424 -0.215 1.00 76.19 108 VAL A CA 1
ATOM 821 C C . VAL A 1 108 ? -14.780 12.864 0.421 1.00 76.19 108 VAL A C 1
ATOM 823 O O . VAL A 1 108 ? -15.400 13.544 1.238 1.00 76.19 108 VAL A O 1
ATOM 826 N N . ASN A 1 109 ? -15.169 11.653 0.037 1.00 79.31 109 ASN A N 1
ATOM 827 C CA . ASN A 1 109 ? -16.470 11.074 0.344 1.00 79.31 109 ASN A CA 1
ATOM 828 C C . ASN A 1 109 ? -16.435 10.145 1.563 1.00 79.31 109 ASN A C 1
ATOM 830 O O . ASN A 1 109 ? -17.471 9.961 2.200 1.00 79.31 109 ASN A O 1
ATOM 834 N N . GLU A 1 110 ? -15.267 9.617 1.936 1.00 79.12 110 GLU A N 1
ATOM 835 C CA . GLU A 1 110 ? -15.124 8.698 3.070 1.00 79.12 110 GLU A CA 1
ATOM 836 C C . GLU A 1 110 ? -14.092 9.192 4.088 1.00 79.12 110 GLU A C 1
ATOM 838 O O . GLU A 1 110 ? -14.446 9.449 5.244 1.00 79.12 110 GLU A O 1
ATOM 843 N N . THR A 1 111 ? -12.837 9.396 3.672 1.00 81.50 111 THR A N 1
ATOM 844 C CA . THR A 1 111 ? -11.734 9.716 4.598 1.00 81.50 111 THR A CA 1
ATOM 845 C C . THR A 1 111 ? -11.939 11.054 5.306 1.00 81.50 111 THR A C 1
ATOM 847 O O . THR A 1 111 ? -11.848 11.123 6.532 1.00 81.50 111 THR A O 1
ATOM 850 N N . LEU A 1 112 ? -12.251 12.123 4.568 1.00 82.81 112 LEU A N 1
ATOM 851 C CA . LEU A 1 112 ? -12.503 13.448 5.137 1.00 82.81 112 LEU A CA 1
ATOM 852 C C . LEU A 1 112 ? -13.709 13.435 6.092 1.00 82.81 112 LEU A C 1
ATOM 854 O O . LEU A 1 112 ? -13.545 13.882 7.226 1.00 82.81 112 LEU A O 1
ATOM 858 N N . PRO A 1 113 ? -14.883 12.878 5.726 1.00 86.00 113 PRO A N 1
ATOM 859 C CA . PRO A 1 113 ? -16.001 12.740 6.659 1.00 86.00 113 PRO A CA 1
ATOM 860 C C . PRO A 1 113 ? -15.674 11.928 7.916 1.00 86.00 113 PRO A C 1
ATOM 862 O O . PRO A 1 113 ? -16.129 12.276 9.006 1.00 86.00 113 PRO A O 1
ATOM 865 N N . ALA A 1 114 ? -14.886 10.856 7.800 1.00 81.00 114 ALA A N 1
ATOM 866 C CA . ALA A 1 114 ? -14.451 10.083 8.960 1.00 81.00 114 ALA A CA 1
ATOM 867 C C . ALA A 1 114 ? -13.548 10.913 9.888 1.00 81.00 114 ALA A C 1
ATOM 869 O O . ALA A 1 114 ? -13.740 10.907 11.105 1.00 81.00 114 ALA A O 1
ATOM 870 N N . LEU A 1 115 ? -12.602 11.669 9.327 1.00 80.31 115 LEU A N 1
ATOM 871 C CA . LEU A 1 115 ? -11.712 12.541 10.091 1.00 80.31 115 LEU A CA 1
ATOM 872 C C . LEU A 1 115 ? -12.454 13.726 10.725 1.00 80.31 115 LEU A C 1
ATOM 874 O O . LEU A 1 115 ? -12.162 14.073 11.870 1.00 80.31 115 LEU A O 1
ATOM 878 N N . GLU A 1 116 ? -13.452 14.302 10.050 1.00 85.38 116 GLU A N 1
ATOM 879 C CA . GLU A 1 116 ? -14.307 15.344 10.637 1.00 85.38 116 GLU A CA 1
ATOM 880 C C . GLU A 1 116 ? -15.089 14.803 11.842 1.00 85.38 116 GLU A C 1
ATOM 882 O O . GLU A 1 116 ? -15.106 15.451 12.883 1.00 85.38 116 GLU A O 1
ATOM 887 N N . LYS A 1 117 ? -15.612 13.567 11.796 1.00 84.62 117 LYS A N 1
ATOM 888 C CA . LYS A 1 117 ? -16.226 12.936 12.985 1.00 84.62 117 LYS A CA 1
ATOM 889 C C . LYS A 1 117 ? -15.232 12.805 14.141 1.00 84.62 117 LYS A C 1
ATOM 891 O O . LYS A 1 117 ? -15.561 13.099 15.287 1.00 84.62 117 LYS A O 1
ATOM 896 N N . VAL A 1 118 ? -13.997 12.381 13.867 1.00 77.81 118 VAL A N 1
ATOM 897 C CA . VAL A 1 118 ? -12.941 12.273 14.895 1.00 77.81 118 VAL A CA 1
ATOM 898 C C . VAL A 1 118 ? -12.605 13.649 15.491 1.00 77.81 118 VAL A C 1
ATOM 900 O O . VAL A 1 118 ? -12.336 13.757 16.692 1.00 77.81 118 VAL A O 1
ATOM 903 N N . LYS A 1 119 ? -12.667 14.705 14.676 1.00 80.62 119 LYS A N 1
ATOM 904 C CA . LYS A 1 119 ? -12.488 16.096 15.100 1.00 80.62 119 LYS A CA 1
ATOM 905 C C . LYS A 1 119 ? -13.661 16.613 15.935 1.00 80.62 119 LYS A C 1
ATOM 907 O O . LYS A 1 119 ? -13.428 17.201 16.987 1.00 80.62 119 LYS A O 1
ATOM 912 N N . GLU A 1 120 ? -14.903 16.330 15.545 1.00 83.56 120 GLU A N 1
ATOM 913 C CA . GLU A 1 120 ? -16.116 16.639 16.322 1.00 83.56 120 GLU A CA 1
ATOM 914 C C . GLU A 1 120 ? -16.111 15.954 17.694 1.00 83.56 120 GLU A C 1
ATOM 916 O O . GLU A 1 120 ? -16.508 16.548 18.694 1.00 83.56 120 GLU A O 1
ATOM 921 N N . MET A 1 121 ? -15.579 14.731 17.773 1.00 85.62 121 MET A N 1
ATOM 922 C CA . MET A 1 121 ? -15.352 14.021 19.038 1.00 85.62 121 MET A CA 1
ATOM 923 C C . MET A 1 121 ? -14.256 14.659 19.914 1.00 85.62 121 MET A C 1
ATOM 925 O O . MET A 1 121 ? -13.976 14.153 21.001 1.00 85.62 121 MET A O 1
ATOM 929 N N . GLY A 1 122 ? -13.587 15.717 19.448 1.00 80.69 122 GLY A N 1
ATOM 930 C CA . GLY A 1 122 ? -12.515 16.409 20.161 1.00 80.69 122 GLY A CA 1
ATOM 931 C C . GLY A 1 122 ? -11.201 15.627 20.244 1.00 80.69 122 GLY A C 1
ATOM 932 O O . GLY A 1 122 ? -10.313 16.017 21.001 1.00 80.69 122 GLY A O 1
ATOM 933 N N . LYS A 1 123 ? -11.058 14.524 19.491 1.00 58.12 123 LYS A N 1
ATOM 934 C CA . LYS A 1 123 ? -9.843 13.688 19.505 1.00 58.12 123 LYS A CA 1
ATOM 935 C C . LYS A 1 123 ? -8.698 14.299 18.700 1.00 58.12 123 LYS A C 1
ATOM 937 O O . LYS A 1 123 ? -7.538 14.079 19.030 1.00 58.12 123 LYS A O 1
ATOM 942 N N . ILE A 1 124 ? -9.026 15.058 17.659 1.00 68.88 124 ILE A N 1
ATOM 943 C CA . ILE A 1 124 ? -8.084 15.838 16.852 1.00 68.88 124 ILE A CA 1
ATOM 944 C C . ILE A 1 124 ? -8.650 17.245 16.661 1.00 68.88 124 ILE A C 1
ATOM 946 O O . ILE A 1 124 ? -9.859 17.442 16.748 1.00 68.88 124 ILE A O 1
ATOM 950 N N . LYS A 1 125 ? -7.791 18.233 16.402 1.00 71.38 125 LYS A N 1
ATOM 951 C CA . LYS A 1 125 ? -8.225 19.616 16.126 1.00 71.38 125 LYS A CA 1
ATOM 952 C C . LYS A 1 125 ? -8.190 19.966 14.646 1.00 71.38 125 LYS A C 1
ATOM 954 O O . LYS A 1 125 ? -8.998 20.769 14.184 1.00 71.38 125 LYS A O 1
ATOM 959 N N . PHE A 1 126 ? -7.272 19.349 13.910 1.00 75.88 126 PHE A N 1
ATOM 960 C CA . PHE A 1 126 ? -6.979 19.682 12.525 1.00 75.88 126 PHE A CA 1
ATOM 961 C C . PHE A 1 126 ? -6.921 18.429 11.673 1.00 75.88 126 PHE A C 1
ATOM 963 O O . PHE A 1 126 ? -6.559 17.353 12.147 1.00 75.88 126 PHE A O 1
ATOM 970 N N . ILE A 1 127 ? -7.259 18.612 10.405 1.00 75.38 127 ILE A N 1
ATOM 971 C CA . ILE A 1 127 ? -7.075 17.620 9.360 1.00 75.38 127 ILE A CA 1
ATOM 972 C C . ILE A 1 127 ? -6.058 18.227 8.406 1.00 75.38 127 ILE A C 1
ATOM 974 O O . ILE A 1 127 ? -6.258 19.333 7.906 1.00 75.38 127 ILE A O 1
ATOM 978 N N . GLY A 1 128 ? -4.947 17.529 8.215 1.00 69.75 128 GLY A N 1
ATOM 979 C CA . GLY A 1 128 ? -3.936 17.870 7.228 1.00 69.75 128 GLY A CA 1
ATOM 980 C C . GLY A 1 128 ? -3.748 16.680 6.308 1.00 69.75 128 GLY A C 1
ATOM 981 O O . GLY A 1 128 ? -3.668 15.547 6.777 1.00 69.75 128 GLY A O 1
ATOM 982 N N . ILE A 1 129 ? -3.701 16.940 5.009 1.00 69.69 129 ILE A N 1
ATOM 983 C CA . ILE A 1 129 ? -3.428 15.935 3.992 1.00 69.69 129 ILE A CA 1
ATOM 984 C C . ILE A 1 129 ? -2.169 16.353 3.235 1.00 69.69 129 ILE A C 1
ATOM 986 O O . ILE A 1 129 ? -2.055 17.492 2.778 1.00 69.69 129 ILE A O 1
ATOM 990 N N . THR A 1 130 ? -1.220 15.434 3.103 1.00 63.41 130 THR A N 1
ATOM 991 C CA . THR A 1 130 ? 0.061 15.636 2.412 1.00 63.41 130 THR A CA 1
ATOM 992 C C . THR A 1 130 ? 0.186 14.633 1.267 1.00 63.41 130 THR A C 1
ATOM 994 O O . THR A 1 130 ? -0.335 13.533 1.407 1.00 63.41 130 THR A O 1
ATOM 997 N N . GLY A 1 131 ? 0.915 14.978 0.200 1.00 57.78 131 GLY A N 1
ATOM 998 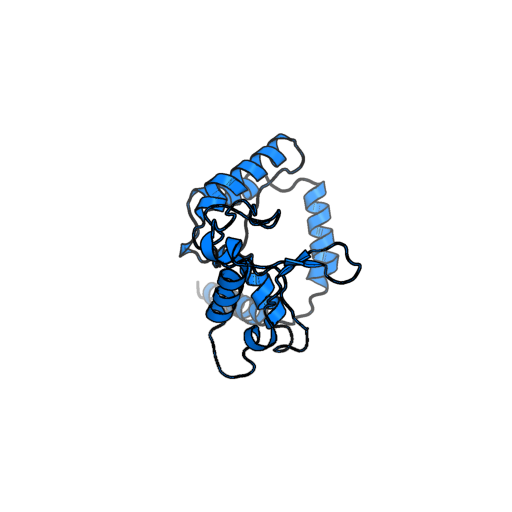C CA . GLY A 1 131 ? 1.174 14.077 -0.938 1.00 57.78 131 GLY A CA 1
ATOM 999 C C . GLY A 1 131 ? 0.262 14.352 -2.132 1.00 57.78 131 GLY A C 1
ATOM 1000 O O . GLY A 1 131 ? -0.693 13.625 -2.365 1.00 57.78 131 GLY A O 1
ATOM 1001 N N . TYR A 1 132 ? 0.513 15.444 -2.861 1.00 58.44 132 TYR A N 1
ATOM 1002 C CA . TYR A 1 132 ? -0.235 15.716 -4.085 1.00 58.44 132 TYR A CA 1
ATOM 1003 C C . TYR A 1 132 ? 0.660 16.199 -5.223 1.00 58.44 132 TYR A C 1
ATOM 1005 O O . TYR A 1 132 ? 1.208 17.303 -5.175 1.00 58.44 132 TYR A O 1
ATOM 1013 N N . SER A 1 133 ? 0.616 15.477 -6.338 1.00 57.28 133 SER A N 1
ATOM 1014 C CA . SER A 1 133 ? 0.654 16.080 -7.667 1.00 57.28 133 SER A CA 1
ATOM 1015 C C . SER A 1 133 ? -0.479 17.108 -7.780 1.00 57.28 133 SER A C 1
ATOM 1017 O O . SER A 1 133 ? -1.645 16.799 -7.517 1.00 57.28 133 SER A O 1
ATOM 1019 N N . LEU A 1 134 ? -0.159 18.337 -8.206 1.00 58.41 134 LEU A N 1
ATOM 1020 C CA . LEU A 1 134 ? -1.118 19.447 -8.369 1.00 58.41 134 LEU A CA 1
ATOM 1021 C C . LEU A 1 134 ? -2.355 19.073 -9.202 1.00 58.41 134 LEU A C 1
ATOM 1023 O O . LEU A 1 134 ? -3.414 19.667 -9.029 1.00 58.41 134 LEU A O 1
ATOM 1027 N N . SER A 1 135 ? -2.232 18.071 -10.073 1.00 61.47 135 SER A N 1
ATOM 1028 C CA . SER A 1 135 ? -3.320 17.540 -10.898 1.00 61.47 135 SER A CA 1
ATOM 1029 C C . SER A 1 135 ? -4.433 16.834 -10.107 1.00 61.47 135 SER A C 1
ATOM 1031 O O . SER A 1 135 ? -5.571 16.807 -10.567 1.00 61.47 135 SER A O 1
ATOM 1033 N N . LYS A 1 136 ? -4.130 16.289 -8.920 1.00 61.62 136 LYS A N 1
ATOM 1034 C CA . LYS A 1 136 ? -5.071 15.530 -8.074 1.00 61.62 136 LYS A CA 1
ATOM 1035 C C . LYS A 1 136 ? -5.651 16.350 -6.916 1.00 61.62 136 LYS A C 1
ATOM 1037 O O . LYS A 1 136 ? -6.556 15.892 -6.219 1.00 61.62 136 LYS A O 1
ATOM 1042 N N . LEU A 1 137 ? -5.163 17.578 -6.725 1.00 64.69 137 LEU A N 1
ATOM 1043 C CA . LEU A 1 137 ? -5.678 18.528 -5.742 1.00 64.69 137 LEU A CA 1
ATOM 1044 C C . LEU A 1 137 ? -7.020 19.101 -6.203 1.00 64.69 137 LEU A C 1
ATOM 1046 O O . LEU A 1 137 ? -7.085 19.938 -7.101 1.00 64.69 137 LEU A O 1
ATOM 1050 N N . ASN A 1 138 ? -8.102 18.698 -5.540 1.00 69.81 138 ASN A N 1
ATOM 1051 C CA . ASN A 1 138 ? -9.399 19.346 -5.705 1.00 69.81 138 ASN A CA 1
ATOM 1052 C C . ASN A 1 138 ? -9.614 20.446 -4.647 1.00 69.81 138 ASN A C 1
ATOM 1054 O O . ASN A 1 138 ? -8.953 20.496 -3.605 1.00 69.81 138 ASN A O 1
ATOM 1058 N N . LYS A 1 139 ? -10.572 21.343 -4.914 1.00 76.12 139 LYS A N 1
ATOM 1059 C CA . LYS A 1 139 ? -10.866 22.500 -4.054 1.00 76.12 139 LYS A CA 1
ATOM 1060 C C . LYS A 1 139 ? -11.161 22.106 -2.600 1.00 76.12 139 LYS A C 1
ATOM 1062 O O . LYS A 1 139 ? -10.713 22.804 -1.699 1.00 76.12 139 LYS A O 1
ATOM 1067 N N . LYS A 1 140 ? -11.858 20.987 -2.366 1.00 72.81 140 LYS A N 1
ATOM 1068 C CA . LYS A 1 140 ? -12.196 20.513 -1.013 1.00 72.81 140 LYS A CA 1
ATOM 1069 C C . LYS A 1 140 ? -10.961 20.053 -0.236 1.00 72.81 140 LYS A C 1
ATOM 1071 O O . LYS A 1 140 ? -10.836 20.374 0.940 1.00 72.81 140 LYS A O 1
ATOM 1076 N N . LEU A 1 141 ? -10.036 19.346 -0.886 1.00 72.38 141 LEU A N 1
ATOM 1077 C CA . LEU A 1 141 ? -8.775 18.915 -0.269 1.00 72.38 141 LEU A CA 1
ATOM 1078 C C . LEU A 1 141 ? -7.893 20.119 0.081 1.00 72.38 141 LEU A C 1
ATOM 1080 O O . LEU A 1 141 ? -7.327 20.187 1.173 1.00 72.38 141 LEU A O 1
ATOM 1084 N N . LEU A 1 142 ? -7.844 21.114 -0.810 1.00 73.88 142 LEU A N 1
ATOM 1085 C CA . LEU A 1 142 ? -7.171 22.379 -0.530 1.00 73.88 142 LEU A CA 1
ATOM 1086 C C . LEU A 1 142 ? -7.834 23.124 0.637 1.00 73.88 142 LEU A C 1
ATOM 1088 O O . LEU A 1 142 ? -7.136 23.606 1.522 1.00 73.88 142 LEU A O 1
ATOM 1092 N N . GLU A 1 143 ? -9.163 23.208 0.673 1.00 74.56 143 GLU A N 1
ATOM 1093 C CA . GLU A 1 143 ? -9.901 23.837 1.774 1.00 74.56 143 GLU A CA 1
ATOM 1094 C C . GLU A 1 143 ? -9.653 23.134 3.115 1.00 74.56 143 GLU A C 1
ATOM 1096 O O . GLU A 1 143 ? -9.446 23.824 4.115 1.00 74.56 143 GLU A O 1
ATOM 1101 N N . ALA A 1 144 ? -9.590 21.798 3.141 1.00 70.75 144 ALA A N 1
ATOM 1102 C CA . ALA A 1 144 ? -9.240 21.027 4.335 1.00 70.75 144 ALA A CA 1
ATOM 1103 C C . ALA A 1 144 ? -7.834 21.394 4.842 1.00 70.75 144 ALA A C 1
ATOM 1105 O O . ALA A 1 144 ? -7.677 21.761 6.008 1.00 70.75 144 ALA A O 1
ATOM 1106 N N . ASN A 1 145 ? -6.837 21.437 3.954 1.00 69.81 145 ASN A N 1
ATOM 1107 C CA . ASN A 1 145 ? -5.483 21.869 4.306 1.00 69.81 145 ASN A CA 1
ATOM 1108 C C . ASN A 1 145 ? -5.437 23.331 4.766 1.00 69.81 145 ASN A C 1
ATOM 1110 O O . ASN A 1 145 ? -4.856 23.641 5.803 1.00 69.81 145 ASN A O 1
ATOM 1114 N N . LEU A 1 146 ? -6.088 24.246 4.048 1.00 72.88 146 LEU A N 1
ATOM 1115 C CA . LEU A 1 146 ? -6.147 25.659 4.426 1.00 72.88 146 LEU A CA 1
ATOM 1116 C C . LEU A 1 146 ? -6.886 25.875 5.755 1.00 72.88 146 LEU A C 1
ATOM 1118 O O . LEU A 1 146 ? -6.581 26.829 6.470 1.00 72.88 146 LEU A O 1
ATOM 1122 N N . SER A 1 147 ? -7.833 25.004 6.120 1.00 71.75 147 SER A N 1
ATOM 1123 C CA . SER A 1 147 ? -8.511 25.069 7.420 1.00 71.75 147 SER A CA 1
ATOM 1124 C C . SER A 1 147 ? -7.529 24.893 8.581 1.00 71.75 147 SER A C 1
ATOM 1126 O O . SER A 1 147 ? -7.647 25.596 9.586 1.00 71.75 147 SER A O 1
ATOM 1128 N N . SER A 1 148 ? -6.504 24.051 8.399 1.00 65.38 148 SER A N 1
ATOM 1129 C CA . SER A 1 148 ? -5.432 23.854 9.380 1.00 65.38 148 SER A CA 1
ATOM 1130 C C . SER A 1 148 ? -4.527 25.084 9.539 1.00 65.38 148 SER A C 1
ATOM 1132 O O . SER A 1 148 ? -3.939 25.277 10.596 1.00 65.38 148 SER A O 1
ATOM 1134 N N . LEU A 1 149 ? -4.450 25.960 8.527 1.00 66.19 149 LEU A N 1
ATOM 1135 C CA . LEU A 1 149 ? -3.686 27.213 8.597 1.00 66.19 149 LEU A CA 1
ATOM 1136 C C . LEU A 1 149 ? -4.471 28.349 9.262 1.00 66.19 149 LEU A C 1
ATOM 1138 O O . LEU A 1 149 ? -3.878 29.228 9.883 1.00 66.19 149 LEU A O 1
ATOM 1142 N N . LYS A 1 150 ? -5.802 28.358 9.122 1.00 66.50 150 LYS A N 1
ATOM 1143 C CA . LYS A 1 150 ? -6.664 29.425 9.666 1.00 66.50 150 LYS A CA 1
ATOM 1144 C C . LYS A 1 150 ? -6.788 29.372 11.183 1.00 66.50 150 LYS A C 1
ATOM 1146 O O . LYS A 1 150 ? -7.037 30.393 11.818 1.00 66.50 150 LYS A O 1
ATOM 1151 N N . VAL A 1 151 ? -6.628 28.188 11.752 1.00 64.12 151 VAL A N 1
ATOM 1152 C CA . VAL A 1 151 ? -6.688 27.955 13.187 1.00 64.12 151 VAL A CA 1
ATOM 1153 C C . VAL A 1 151 ? -5.303 27.456 13.569 1.00 64.12 151 VAL A C 1
ATOM 1155 O O . VAL A 1 151 ? -5.007 26.279 13.429 1.00 64.12 151 VAL A O 1
ATOM 1158 N N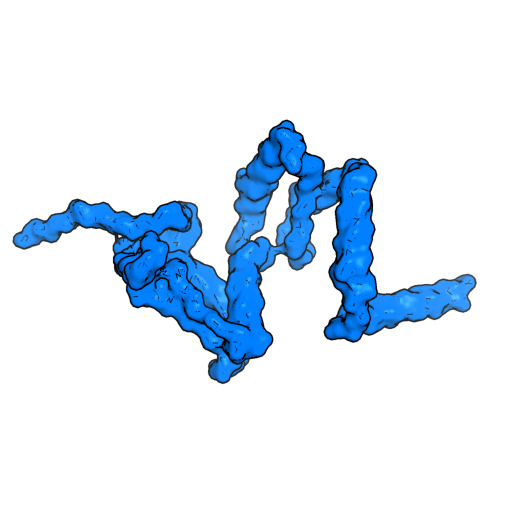 . GLY A 1 152 ? -4.412 28.383 13.923 1.00 66.25 152 GLY A N 1
ATOM 1159 C CA . GLY A 1 152 ? -3.012 28.061 14.199 1.00 66.25 152 GLY A CA 1
ATOM 1160 C C . GLY A 1 152 ? -2.833 26.981 15.275 1.00 66.25 152 GLY A C 1
ATOM 1161 O O . GLY A 1 152 ? -3.757 26.637 16.013 1.00 66.25 152 GLY A O 1
ATOM 1162 N N . LEU A 1 153 ? -1.606 26.469 15.392 1.00 70.38 153 LEU A N 1
ATOM 1163 C CA . LEU A 1 153 ? -1.262 25.441 16.375 1.00 70.38 153 LEU A CA 1
ATOM 1164 C C . LEU A 1 153 ? -1.535 25.920 17.808 1.00 70.38 153 LEU A C 1
ATOM 1166 O O . LEU A 1 153 ? -1.172 27.038 18.185 1.00 70.38 153 LEU A O 1
ATOM 1170 N N . SER A 1 154 ? -2.104 25.051 18.642 1.00 74.88 154 SER A N 1
ATOM 1171 C CA . SER A 1 154 ? -2.208 25.303 20.079 1.00 74.88 154 SER A CA 1
ATOM 1172 C C . SER A 1 154 ? -0.830 25.301 20.751 1.00 74.88 154 SER A C 1
ATOM 1174 O O . SER A 1 154 ? 0.167 24.859 20.180 1.00 74.88 154 SER A O 1
ATOM 1176 N N . SER A 1 155 ? -0.743 25.780 21.995 1.00 77.94 155 SER A N 1
ATOM 1177 C CA . SER A 1 155 ? 0.524 25.802 22.744 1.00 77.94 155 SER A CA 1
ATOM 1178 C C . SER A 1 155 ? 1.142 24.406 22.890 1.00 77.94 155 SER A C 1
ATOM 1180 O O . SER A 1 155 ? 2.354 24.253 22.786 1.00 77.94 155 SER A O 1
ATOM 1182 N N . HIS A 1 156 ? 0.310 23.377 23.073 1.00 75.31 156 HIS A N 1
ATOM 1183 C CA . HIS A 1 156 ? 0.771 21.993 23.171 1.00 75.31 156 HIS A CA 1
ATOM 1184 C C . HIS A 1 156 ? 1.334 21.473 21.841 1.00 75.31 156 HIS A C 1
ATOM 1186 O O . HIS A 1 156 ? 2.412 20.888 21.817 1.00 75.31 156 HIS A O 1
ATOM 1192 N N . GLU A 1 157 ? 0.653 21.744 20.728 1.00 71.31 157 GLU A N 1
ATOM 1193 C CA . GLU A 1 157 ? 1.112 21.333 19.395 1.00 71.31 157 GLU A CA 1
ATOM 1194 C C . GLU A 1 157 ? 2.365 22.095 18.966 1.00 71.31 157 GLU A C 1
ATOM 1196 O O . GLU A 1 157 ? 3.243 21.512 18.340 1.00 71.31 157 GLU A O 1
ATOM 1201 N N . ASN A 1 158 ? 2.499 23.368 19.348 1.00 80.19 158 ASN A N 1
ATOM 1202 C CA . ASN A 1 158 ? 3.748 24.100 19.160 1.00 80.19 158 ASN A CA 1
ATOM 1203 C C . ASN A 1 158 ? 4.896 23.451 19.939 1.00 80.19 158 ASN A C 1
ATOM 1205 O O . ASN A 1 158 ? 5.967 23.273 19.371 1.00 80.19 158 ASN A O 1
ATOM 1209 N N . ASN A 1 159 ? 4.674 23.028 21.186 1.00 84.25 159 ASN A N 1
ATOM 1210 C CA . ASN A 1 159 ? 5.705 22.335 21.960 1.00 84.25 159 ASN A CA 1
ATOM 1211 C C . ASN A 1 159 ? 6.100 20.994 21.323 1.00 84.25 159 ASN A C 1
ATOM 1213 O O . ASN A 1 159 ? 7.289 20.711 21.204 1.00 84.25 159 ASN A O 1
ATOM 1217 N N . ILE A 1 160 ? 5.127 20.203 20.852 1.00 78.62 160 ILE A N 1
ATOM 1218 C CA . ILE A 1 160 ? 5.395 18.954 20.119 1.00 78.62 160 ILE A CA 1
ATOM 1219 C C . ILE A 1 160 ? 6.153 19.241 18.820 1.00 78.62 160 ILE A C 1
ATOM 1221 O O . ILE A 1 160 ? 7.133 18.565 18.522 1.00 78.62 160 ILE A O 1
ATOM 1225 N N . LYS A 1 161 ? 5.733 20.252 18.051 1.00 81.44 161 LYS A N 1
ATOM 1226 C CA . LYS A 1 161 ? 6.413 20.668 16.819 1.00 81.44 161 LYS A CA 1
ATOM 1227 C C . LYS A 1 161 ? 7.874 21.006 17.105 1.00 81.44 161 LYS A C 1
ATOM 1229 O O . LYS A 1 161 ? 8.751 20.498 16.415 1.00 81.44 161 LYS A O 1
ATOM 1234 N N . GLU A 1 162 ? 8.146 21.812 18.130 1.00 84.25 162 GLU A N 1
ATOM 1235 C CA . GLU A 1 162 ? 9.515 22.162 18.524 1.00 84.25 162 GLU A CA 1
ATOM 1236 C C . GLU A 1 162 ? 10.320 20.941 18.994 1.00 84.25 162 GLU A C 1
ATOM 1238 O O . GLU A 1 162 ? 11.503 20.820 18.662 1.00 84.25 162 GLU A O 1
ATOM 1243 N N . GLU A 1 163 ? 9.693 20.001 19.707 1.00 86.50 163 GLU A N 1
ATOM 1244 C CA . GLU A 1 163 ? 10.333 18.746 20.107 1.00 86.50 163 GLU A CA 1
ATOM 1245 C C . GLU A 1 163 ? 10.699 17.893 18.886 1.00 86.50 163 GLU A C 1
ATOM 1247 O O . GLU A 1 163 ? 11.848 17.464 18.765 1.00 86.50 163 GLU A O 1
ATOM 1252 N N . ILE A 1 164 ? 9.767 17.688 17.948 1.00 76.62 164 ILE A N 1
ATOM 1253 C CA . ILE A 1 164 ? 9.996 16.916 16.721 1.00 76.62 164 ILE A CA 1
ATOM 1254 C C . ILE A 1 164 ? 11.098 17.571 15.883 1.00 76.62 164 ILE A C 1
ATOM 1256 O O . ILE A 1 164 ? 12.056 16.901 15.478 1.00 76.62 164 ILE A O 1
ATOM 1260 N N . LEU A 1 165 ? 10.998 18.886 15.664 1.00 75.31 165 LEU A N 1
ATOM 1261 C CA . LEU A 1 165 ? 11.992 19.655 14.920 1.00 75.31 165 LEU A CA 1
ATOM 1262 C C . LEU A 1 165 ? 13.371 19.542 15.568 1.00 75.31 165 LEU A C 1
ATOM 1264 O O . LEU A 1 165 ? 14.364 19.348 14.876 1.00 75.31 165 LEU A O 1
ATOM 1268 N N . THR A 1 166 ? 13.454 19.602 16.894 1.00 78.50 166 THR A N 1
ATOM 1269 C CA . THR A 1 166 ? 14.735 19.526 17.602 1.00 78.50 166 THR A CA 1
ATOM 1270 C C . THR A 1 166 ? 15.313 18.113 17.617 1.00 78.50 166 THR A C 1
ATOM 1272 O O . THR A 1 166 ? 16.517 17.922 17.439 1.00 78.50 166 THR A O 1
ATOM 1275 N N . LYS A 1 167 ? 14.471 17.106 17.840 1.00 76.44 167 LYS A N 1
ATOM 1276 C CA . LYS A 1 167 ? 14.902 15.726 18.063 1.00 76.44 167 LYS A CA 1
ATOM 1277 C C . LYS A 1 167 ? 15.235 14.998 16.769 1.00 76.44 167 LYS A C 1
ATOM 1279 O O . LYS A 1 167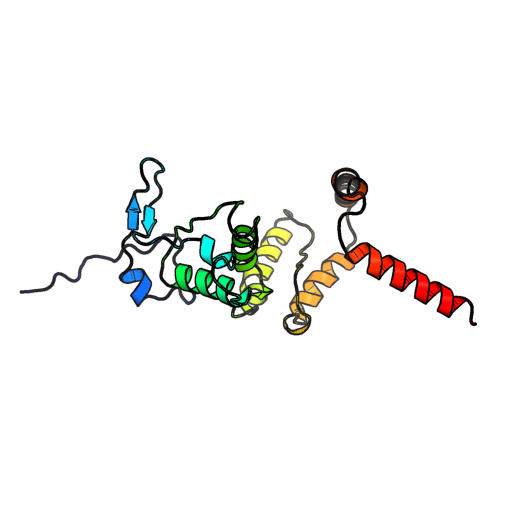 ? 16.193 14.225 16.766 1.00 76.44 167 LYS A O 1
ATOM 1284 N N . TYR A 1 168 ? 14.470 15.251 15.709 1.00 67.06 168 TYR A N 1
ATOM 1285 C CA . TYR A 1 168 ? 14.576 14.527 14.445 1.00 67.06 168 TYR A CA 1
ATOM 1286 C C . TYR A 1 168 ? 15.145 15.402 13.328 1.00 67.06 168 TYR A C 1
ATOM 1288 O O . TYR A 1 168 ? 16.080 14.974 12.663 1.00 67.06 168 TYR A O 1
ATOM 1296 N N . PHE A 1 169 ? 14.680 16.646 13.170 1.00 59.00 169 PHE A N 1
ATOM 1297 C CA . PHE A 1 169 ? 15.081 17.479 12.025 1.00 59.00 169 PHE A CA 1
ATOM 1298 C C . PHE A 1 169 ? 16.379 18.268 12.241 1.00 59.00 169 PHE A C 1
ATOM 1300 O O . PHE A 1 169 ? 17.206 18.329 11.342 1.00 59.00 169 PHE A O 1
ATOM 1307 N N . LYS A 1 170 ? 16.647 18.801 13.439 1.00 63.78 170 LYS A N 1
ATOM 1308 C CA . LYS A 1 170 ? 17.928 19.468 13.763 1.00 63.78 170 LYS A CA 1
ATOM 1309 C C . LYS A 1 170 ? 19.124 18.517 13.724 1.00 63.78 170 LYS A C 1
ATOM 1311 O O . LYS A 1 170 ? 20.258 18.975 13.627 1.00 63.78 170 LYS A O 1
ATOM 1316 N N . LYS A 1 171 ? 18.874 17.209 13.825 1.00 56.53 171 LYS A N 1
ATOM 1317 C CA . LYS A 1 171 ? 19.890 16.159 13.688 1.00 56.53 171 LYS A CA 1
ATOM 1318 C C . LYS A 1 171 ? 20.096 15.710 12.243 1.00 56.53 171 LYS A C 1
ATOM 1320 O O . LYS A 1 171 ? 21.045 14.972 11.996 1.00 56.53 171 LYS A O 1
ATOM 1325 N N . LEU A 1 172 ? 19.265 16.164 11.301 1.00 49.59 172 LEU A N 1
ATOM 1326 C CA . LEU A 1 172 ? 19.532 16.017 9.873 1.00 49.59 172 LEU A CA 1
ATOM 1327 C C . LEU A 1 172 ? 20.666 16.974 9.500 1.00 49.59 172 LEU A C 1
ATOM 1329 O O . LEU A 1 172 ? 20.469 18.065 8.971 1.00 49.59 172 LEU A O 1
ATOM 1333 N N . THR A 1 173 ? 21.893 16.560 9.789 1.00 54.53 173 THR A N 1
ATOM 1334 C CA . THR A 1 173 ? 23.044 17.033 9.030 1.00 54.53 173 THR A CA 1
ATOM 1335 C C . THR A 1 173 ? 22.848 16.597 7.579 1.00 54.53 173 THR A C 1
ATOM 1337 O O . THR A 1 173 ? 22.605 15.420 7.312 1.00 54.53 173 THR A O 1
ATOM 1340 N N . VAL A 1 174 ? 22.892 17.583 6.682 1.00 57.22 174 VAL A N 1
ATOM 1341 C CA . VAL A 1 174 ? 22.760 17.517 5.217 1.00 57.22 174 VAL A CA 1
ATOM 1342 C C . VAL A 1 174 ? 23.051 16.127 4.639 1.00 57.22 174 VAL A C 1
ATOM 1344 O O . VAL A 1 174 ? 24.199 15.695 4.605 1.00 57.22 174 VAL A O 1
ATOM 1347 N N . THR A 1 175 ? 22.008 15.441 4.167 1.00 49.72 175 THR A N 1
ATOM 1348 C CA . THR A 1 175 ? 22.119 14.105 3.548 1.00 49.72 175 THR A CA 1
ATOM 1349 C C . THR A 1 175 ? 21.262 13.924 2.288 1.00 49.72 175 THR A C 1
ATOM 1351 O O . THR A 1 175 ? 21.262 12.834 1.727 1.00 49.72 175 THR A O 1
ATOM 1354 N N . HIS A 1 176 ? 20.574 14.958 1.778 1.00 50.34 176 HIS A N 1
ATOM 1355 C CA . HIS A 1 176 ? 19.855 14.859 0.496 1.00 50.34 176 HIS A CA 1
ATOM 1356 C C . HIS A 1 176 ? 19.800 16.172 -0.307 1.00 50.34 176 HIS A C 1
ATOM 1358 O O . HIS A 1 176 ? 20.096 17.264 0.187 1.00 50.34 176 HIS A O 1
ATOM 1364 N N . TRP A 1 177 ? 19.443 16.008 -1.584 1.00 48.19 177 TRP A N 1
ATOM 1365 C CA . TRP A 1 177 ? 19.580 16.945 -2.703 1.00 48.19 177 TRP A CA 1
ATOM 1366 C C . TRP A 1 177 ? 18.714 18.219 -2.620 1.00 48.19 177 TRP A C 1
ATOM 1368 O O . TRP A 1 177 ? 19.112 19.245 -3.169 1.00 48.19 177 TRP A O 1
ATOM 1378 N N . GLU A 1 178 ? 17.604 18.216 -1.875 1.00 48.59 178 GLU A N 1
ATOM 1379 C CA . GLU A 1 178 ? 16.692 19.375 -1.765 1.00 48.59 178 GLU A CA 1
ATOM 1380 C C . GLU A 1 178 ? 17.358 20.616 -1.137 1.00 48.59 178 GLU A C 1
ATOM 1382 O O . GLU A 1 178 ? 17.064 21.752 -1.507 1.00 48.59 178 GLU A O 1
ATOM 1387 N N . ASN A 1 179 ? 18.335 20.435 -0.239 1.00 53.22 179 ASN A N 1
ATOM 1388 C CA . ASN A 1 179 ? 19.057 21.564 0.362 1.00 53.22 179 ASN A CA 1
ATOM 1389 C C . ASN A 1 179 ? 19.966 22.304 -0.636 1.00 53.22 179 ASN A C 1
ATOM 1391 O O . ASN A 1 179 ? 20.319 23.460 -0.398 1.00 53.22 179 ASN A O 1
ATOM 1395 N N . ILE A 1 180 ? 20.361 21.680 -1.750 1.00 59.41 180 ILE A N 1
ATOM 1396 C CA . ILE A 1 180 ? 21.183 22.337 -2.778 1.00 59.41 180 ILE A CA 1
ATOM 1397 C C . ILE A 1 180 ? 20.320 23.314 -3.579 1.00 59.41 180 ILE A C 1
ATOM 1399 O O . ILE A 1 180 ? 20.721 24.460 -3.785 1.00 59.41 180 ILE A O 1
ATOM 1403 N N . GLU A 1 181 ? 19.117 22.897 -3.976 1.00 60.97 181 GLU A N 1
ATOM 1404 C CA . GLU A 1 181 ? 18.185 23.742 -4.725 1.00 60.97 181 GLU A CA 1
ATOM 1405 C C . GLU A 1 181 ? 17.630 24.881 -3.876 1.00 60.97 181 GLU A C 1
ATOM 1407 O O . GLU A 1 181 ? 17.590 26.014 -4.347 1.00 60.97 181 GLU A O 1
ATOM 1412 N N . VAL A 1 182 ? 17.306 24.632 -2.603 1.00 57.31 182 VAL A N 1
ATOM 1413 C CA . VAL A 1 182 ? 16.843 25.684 -1.686 1.00 57.31 182 VAL A CA 1
ATOM 1414 C C . VAL A 1 182 ? 17.937 26.733 -1.458 1.00 57.31 182 VAL A C 1
ATOM 1416 O O . VAL A 1 182 ? 17.672 27.932 -1.544 1.00 57.31 182 VAL A O 1
ATOM 1419 N N . ASN A 1 183 ? 19.190 26.318 -1.242 1.00 69.31 183 ASN A N 1
ATOM 1420 C CA . ASN A 1 183 ? 20.306 27.262 -1.113 1.00 69.31 183 ASN A CA 1
ATOM 1421 C C . ASN A 1 183 ? 20.571 28.035 -2.412 1.00 69.31 183 ASN A C 1
ATOM 1423 O O . ASN A 1 183 ? 20.857 29.234 -2.365 1.00 69.31 183 ASN A O 1
ATOM 1427 N N . ARG A 1 184 ? 20.446 27.375 -3.568 1.00 68.00 184 ARG A N 1
ATOM 1428 C CA . ARG A 1 184 ? 20.575 28.011 -4.884 1.00 68.00 184 ARG A CA 1
ATOM 1429 C C . ARG A 1 184 ? 19.471 29.042 -5.117 1.00 68.00 184 ARG A C 1
ATOM 1431 O O . ARG A 1 184 ? 19.783 30.182 -5.438 1.00 68.00 184 ARG A O 1
ATOM 1438 N N . TYR A 1 185 ? 18.218 28.678 -4.851 1.00 64.69 185 TYR A N 1
ATOM 1439 C CA . TYR A 1 185 ? 17.046 29.548 -4.934 1.00 64.69 185 TYR A CA 1
ATOM 1440 C C . TYR A 1 185 ? 17.202 30.802 -4.064 1.00 64.69 185 TYR A C 1
ATOM 1442 O O . TYR A 1 185 ? 17.057 31.922 -4.555 1.00 64.69 185 TYR A O 1
ATOM 1450 N N . TRP A 1 186 ? 17.589 30.646 -2.792 1.00 65.12 186 TRP A N 1
ATOM 1451 C CA . TRP A 1 186 ? 17.842 31.789 -1.908 1.00 65.12 186 TRP A CA 1
ATOM 1452 C C . TRP A 1 186 ? 19.055 32.623 -2.336 1.00 65.12 186 TRP A C 1
ATOM 1454 O O . TRP A 1 186 ? 19.062 33.842 -2.147 1.00 65.12 186 TRP A O 1
ATOM 1464 N N . GLY A 1 187 ? 20.080 31.995 -2.914 1.00 77.62 187 GLY A N 1
ATOM 1465 C CA . GLY A 1 187 ? 21.229 32.687 -3.495 1.00 77.62 187 GLY A CA 1
ATOM 1466 C C . GLY A 1 187 ? 20.848 33.543 -4.702 1.00 77.62 187 GLY A C 1
ATOM 1467 O O . GLY A 1 187 ? 21.272 34.694 -4.799 1.00 77.62 187 GLY A O 1
ATOM 1468 N N . ASP A 1 188 ? 20.015 33.015 -5.592 1.00 73.56 188 ASP A N 1
ATOM 1469 C CA . ASP A 1 188 ? 19.574 33.712 -6.798 1.00 73.56 188 ASP A CA 1
ATOM 1470 C C . ASP A 1 188 ? 18.558 34.822 -6.477 1.00 73.56 188 ASP A C 1
ATOM 1472 O O . ASP A 1 188 ? 18.668 35.923 -7.019 1.00 73.56 188 ASP A O 1
ATOM 1476 N N . LEU A 1 189 ? 17.677 34.621 -5.488 1.00 62.25 189 LEU A N 1
ATOM 1477 C CA . LEU A 1 189 ? 16.827 35.684 -4.934 1.00 62.25 189 LEU A CA 1
ATOM 1478 C C . LEU A 1 189 ? 17.637 36.848 -4.348 1.00 62.25 189 LEU A C 1
ATOM 1480 O O . LEU A 1 189 ? 17.296 38.008 -4.566 1.00 62.25 189 LEU A O 1
ATOM 1484 N N . LYS A 1 190 ? 18.728 36.566 -3.624 1.00 76.19 190 LYS A N 1
ATOM 1485 C CA . LYS A 1 190 ? 19.603 37.616 -3.072 1.00 76.19 190 LYS A CA 1
ATOM 1486 C C . LYS A 1 190 ? 20.310 38.421 -4.161 1.00 76.19 190 LYS A C 1
ATOM 1488 O O . LYS A 1 190 ? 20.470 39.624 -3.992 1.00 76.19 190 LYS A O 1
ATOM 1493 N N . LYS A 1 191 ? 20.709 37.783 -5.266 1.00 75.06 191 LYS A N 1
ATOM 1494 C CA . LYS A 1 191 ? 21.313 38.476 -6.417 1.00 75.06 191 LYS A CA 1
ATOM 1495 C C . LYS A 1 191 ? 20.304 39.377 -7.125 1.00 75.06 191 LYS A C 1
ATOM 1497 O O . LYS A 1 191 ? 20.648 40.497 -7.479 1.00 75.06 191 LYS A O 1
ATOM 1502 N N . LEU A 1 192 ? 19.062 38.914 -7.284 1.00 64.94 192 LEU A N 1
ATOM 1503 C CA . LEU A 1 192 ? 17.975 39.716 -7.852 1.00 64.94 192 LEU A CA 1
ATOM 1504 C C . LEU A 1 192 ? 17.659 40.943 -6.983 1.00 64.94 192 LEU A C 1
ATOM 1506 O O . LEU A 1 192 ? 17.451 42.026 -7.515 1.00 64.94 192 LEU A O 1
ATOM 1510 N N . ASN A 1 193 ? 17.713 40.807 -5.655 1.00 55.59 193 ASN A N 1
ATOM 1511 C CA . ASN A 1 193 ? 17.477 41.910 -4.714 1.00 55.59 193 ASN A CA 1
ATOM 1512 C C . ASN A 1 193 ? 18.657 42.891 -4.560 1.00 55.59 193 ASN A C 1
ATOM 1514 O O . ASN A 1 193 ? 18.536 43.867 -3.830 1.00 55.59 193 ASN A O 1
ATOM 1518 N N . GLN A 1 194 ? 19.801 42.632 -5.201 1.00 53.84 194 GLN A N 1
ATOM 1519 C CA . GLN A 1 194 ? 20.945 43.556 -5.261 1.00 53.84 194 GLN A CA 1
ATOM 1520 C C . GLN A 1 194 ? 20.970 44.387 -6.556 1.00 53.84 194 GLN A C 1
ATOM 1522 O O . GLN A 1 194 ? 21.883 45.186 -6.747 1.00 53.84 194 GLN A O 1
ATOM 1527 N N . GLN A 1 195 ? 19.997 44.186 -7.451 1.00 51.88 195 GLN A N 1
ATOM 1528 C CA . GLN A 1 195 ? 19.881 44.887 -8.736 1.00 51.88 195 GLN A CA 1
ATOM 1529 C C . GLN A 1 195 ? 18.731 45.917 -8.776 1.00 51.88 195 GLN A C 1
ATOM 1531 O O . GLN A 1 195 ? 18.402 46.396 -9.860 1.00 51.88 195 GLN A O 1
ATOM 1536 N N . TRP A 1 196 ? 18.161 46.279 -7.619 1.00 43.16 196 TRP A N 1
ATOM 1537 C CA . TRP A 1 196 ? 17.165 47.348 -7.443 1.00 43.16 196 TRP A CA 1
ATOM 1538 C C . TRP A 1 196 ? 17.627 48.359 -6.396 1.00 43.16 196 TRP A C 1
ATOM 1540 O O . TRP A 1 196 ? 18.140 47.911 -5.345 1.00 43.16 196 TRP A O 1
#

Radius of gyration: 23.16 Å; chains: 1; bounding box: 48×83×39 Å

pLDDT: mean 74.83, std 13.96, range [35.16, 94.0]

InterPro domains:
  IPR020471 Aldo-keto reductase [PTHR42686] (25-95)
  IPR023210 NADP-dependent oxidoreductase domain [PF00248] (43-94)
  IPR036812 NAD(P)-dependent oxidoreductase domain superfamily [G3DSA:3.20.20.100] (28-96)
  IPR036812 NAD(P)-dependent oxidoreductase domain superfamily [G3DSA:3.20.20.100] (97-177)
  IPR036812 NAD(P)-dependent oxidoreductase domain superfamily [SSF51430] (28-164)

Secondary structure (DSSP, 8-state):
------------TT--TTTS-HHHHHH--EEE-TTSS-EEESSPEETTGGGTTTS---HHHHHHHHHHHHHTT---EE--TTGGGGHHHHHHHHTTSGGG-S-THHIIIIIHHHHHHHHHTTS-S--------TTT--HHHHHHHHHHHHSPPPHHHHHHHHHHIIIIITT--S-STHHHHHHHHHHHHHHHTT--

Foldseek 3Di:
DPPPPPPPQDADPPDDPPQADPVLRSVWDWDDPPPPRDTFTPDEAELLVCLVVDHDDDNLVSLVVVSNCVSSPGPHYDDDCPRNNCSSVVSVVCNPACVNDPDVVCCVPPVVVVVVVCCVVVVDVADADDDDDPVRDDPVNVVRNVVCVVDDDDPVVVVVVVVCCVVPVVPPPDDDDPVVVVVVVVVVVVVVVVVD